Protein AF-A0A1X2I1H0-F1 (afdb_monomer_lite)

Organism: NCBI:txid90262

Secondary structure (DSSP, 8-state):
----GGGG--EEE-TTS---HHHHHHHHTT-TT-SEEEESS-TT--HHHHHHTGGGTGGG--EEEEES-B--HHHHHHHHHH-TT--EEEEES-B-SSPPPTTTTS----GGGG----EEEEE-TT--HHHHHHHHHHHHHHHHT-TT-SEEEEE--TTTHHHHHHHHHHHH---TTS--S-TT--EEEEES-TT--HHHHHHHHHH-TT--EEEEES-TTSS-HHHHHHHHHHSTTT--EEEEES-TT--HHHHHHHHHH-TT--EEE-TTSS-BGGG-THHHHTT------HHHHHHHTT--B--EE-HHHHHHHHHSPPPP--TT-TTSSTTSSTTSS-----------------

Foldseek 3Di:
DPLQPLCPEAEDAPPQDADALVNLQVSLVRHQNYAEYHDANQCRYELSNLQPRCLSNQPRHQYYADAQHQYDVSSLLSCLVRNLNHAYYADHLYFHPDQDDPPPLPDDALSNLRHQHQEYHYANQVHDPSRLVRCLSVVLSPLLNHQNYQEYAYHHAEVNQSSVLSNLVSQLPDPPPDQGSHQNHAYYAYEHYCPDAQVSLLSSCQSHLQHAEYHYEHNEARYALVNLQSCLVSNQAHYAYYEYENHQRYALLSVLSSLLSRVNHFKYFYHNNPDAPVSQCLCVVVVVPDDPPVVVCVVVDPGDHDGMDGNVNSVSSNPDDRDPPPVPPPPPPVVPPPPPPDDDDDDDDDDDDDDDDD

pLDDT: mean 84.09, std 16.91, range [40.25, 98.75]

Structure (mmCIF, N/CA/C/O backbone):
data_AF-A0A1X2I1H0-F1
#
_entry.id   AF-A0A1X2I1H0-F1
#
loop_
_atom_site.group_PDB
_atom_site.id
_atom_site.type_symbol
_atom_site.label_atom_id
_atom_site.label_alt_id
_atom_site.label_comp_id
_atom_site.label_asym_id
_atom_site.label_entity_id
_atom_site.label_seq_id
_atom_site.pdbx_PDB_ins_code
_atom_site.Cartn_x
_atom_site.Cartn_y
_atom_site.Cartn_z
_atom_site.occupancy
_atom_site.B_iso_or_equiv
_atom_site.auth_seq_id
_atom_site.auth_comp_id
_atom_site.auth_asym_id
_atom_site.auth_atom_id
_atom_site.pdbx_PDB_model_num
ATOM 1 N N . MET A 1 1 ? -36.968 -9.341 28.548 1.00 51.16 1 MET A N 1
ATOM 2 C CA . MET A 1 1 ? -35.643 -8.741 28.286 1.00 51.16 1 MET A CA 1
ATOM 3 C C . MET A 1 1 ? -35.533 -8.486 26.791 1.00 51.16 1 MET A C 1
ATOM 5 O O . MET A 1 1 ? -35.271 -9.425 26.053 1.00 51.16 1 MET A O 1
ATOM 9 N N . SER A 1 2 ? -35.834 -7.276 26.312 1.00 52.84 2 SER A N 1
ATOM 10 C CA . SER A 1 2 ? -35.629 -6.957 24.895 1.00 52.84 2 SER A CA 1
ATOM 11 C C . SER A 1 2 ? -34.131 -6.772 24.668 1.00 52.84 2 SER A C 1
ATOM 13 O O . SER A 1 2 ? -33.554 -5.805 25.166 1.00 52.84 2 SER A O 1
ATOM 15 N N . SER A 1 3 ? -33.486 -7.698 23.960 1.00 65.25 3 SER A N 1
ATOM 16 C CA . SER A 1 3 ? -32.124 -7.480 23.472 1.00 65.25 3 SER A CA 1
ATOM 17 C C . SER A 1 3 ? -32.121 -6.185 22.663 1.00 65.25 3 SER A C 1
ATOM 19 O O . SER A 1 3 ? -32.834 -6.106 21.659 1.00 65.25 3 SER A O 1
ATOM 21 N N . SER A 1 4 ? -31.387 -5.159 23.109 1.00 84.94 4 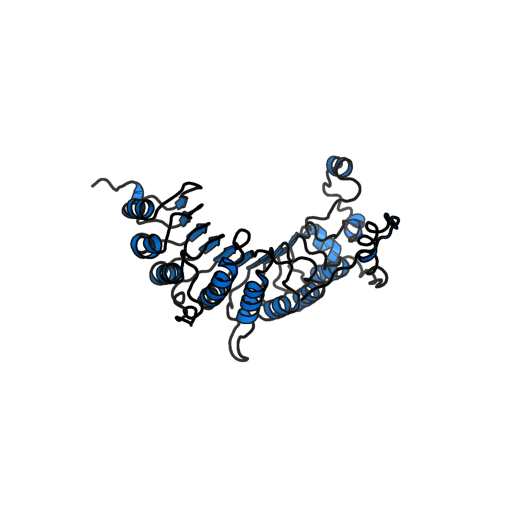SER A N 1
ATOM 22 C CA . SER A 1 4 ? -31.301 -3.917 22.338 1.00 84.94 4 SER A CA 1
ATOM 23 C C . SER A 1 4 ? -30.714 -4.249 20.965 1.00 84.94 4 SER A C 1
ATOM 25 O O . SER A 1 4 ? -29.762 -5.028 20.865 1.00 84.94 4 SER A O 1
ATOM 27 N N . VAL A 1 5 ? -31.294 -3.679 19.907 1.00 88.88 5 VAL A N 1
ATOM 28 C CA . VAL A 1 5 ? -30.909 -3.940 18.507 1.00 88.88 5 VAL A CA 1
ATOM 29 C C . VAL A 1 5 ? -29.397 -3.779 18.288 1.00 88.88 5 VAL A C 1
ATOM 31 O O . VAL A 1 5 ? -28.801 -4.505 17.494 1.00 88.88 5 VAL A O 1
ATOM 34 N N . GLY A 1 6 ? -28.748 -2.902 19.058 1.00 90.56 6 GLY A N 1
ATOM 35 C CA . GLY A 1 6 ? -27.310 -2.660 18.981 1.00 90.56 6 GLY A CA 1
ATOM 36 C C . GLY A 1 6 ? -26.421 -3.885 19.249 1.00 90.56 6 GLY A C 1
ATOM 37 O O . GLY A 1 6 ? -25.323 -3.965 18.702 1.00 90.56 6 GLY A O 1
ATOM 38 N N . HIS A 1 7 ? -26.909 -4.913 19.957 1.00 91.31 7 HIS A N 1
ATOM 39 C CA . HIS A 1 7 ? -26.165 -6.165 20.166 1.00 91.31 7 HIS A CA 1
ATOM 40 C C . HIS A 1 7 ? -25.918 -6.956 18.879 1.00 91.31 7 HIS A C 1
ATOM 42 O O . HIS A 1 7 ? -25.027 -7.809 18.858 1.00 91.31 7 HIS A O 1
ATOM 48 N N . TYR A 1 8 ? -26.672 -6.690 17.811 1.00 94.75 8 TYR A N 1
ATOM 49 C CA . TYR A 1 8 ? -26.521 -7.348 16.511 1.00 94.75 8 TYR A CA 1
ATOM 50 C C . TYR A 1 8 ? -25.671 -6.539 15.527 1.00 94.75 8 TYR A C 1
ATOM 52 O O . TYR A 1 8 ? -25.278 -7.067 14.489 1.00 94.75 8 TYR A O 1
ATOM 60 N N . ILE A 1 9 ? -25.332 -5.288 15.853 1.00 96.38 9 ILE A N 1
ATOM 61 C CA . ILE A 1 9 ? -24.504 -4.445 14.989 1.00 96.38 9 ILE A CA 1
ATOM 62 C C . ILE A 1 9 ? -23.061 -4.966 15.026 1.00 96.38 9 ILE A C 1
ATOM 64 O O . ILE A 1 9 ? -22.461 -5.142 16.088 1.00 96.38 9 ILE A O 1
ATOM 68 N N . ARG A 1 10 ? -22.520 -5.285 13.845 1.00 97.06 10 ARG A N 1
ATOM 69 C CA . ARG A 1 10 ? -21.150 -5.804 13.651 1.00 97.06 10 ARG A CA 1
ATOM 70 C C . ARG A 1 10 ? -20.277 -4.859 12.837 1.00 97.06 10 ARG A C 1
ATOM 72 O O . ARG A 1 10 ? -19.068 -4.835 13.038 1.00 97.06 10 ARG A O 1
ATOM 79 N N . HIS A 1 11 ? -20.892 -4.079 11.960 1.00 97.75 11 HIS A N 1
ATOM 80 C CA . HIS A 1 11 ? -20.230 -3.113 11.100 1.00 97.75 11 HIS A CA 1
ATOM 81 C C . HIS A 1 11 ? -20.942 -1.784 11.279 1.00 97.75 11 HIS A C 1
ATOM 83 O O . HIS A 1 11 ? -22.170 -1.730 11.202 1.00 97.75 11 HIS A O 1
ATOM 89 N N . LEU A 1 12 ? -20.172 -0.745 11.557 1.00 96.50 12 LEU A N 1
ATOM 90 C CA . LEU A 1 12 ? -20.681 0.598 11.750 1.00 96.50 12 LEU A CA 1
ATOM 91 C C . LEU A 1 12 ? -19.785 1.545 10.967 1.00 96.50 12 LEU A C 1
ATOM 93 O O . LEU A 1 12 ? -18.594 1.651 11.253 1.00 96.50 12 LEU A O 1
ATOM 97 N N . ASP A 1 13 ? -20.377 2.189 9.972 1.00 97.00 13 ASP A N 1
ATOM 98 C CA . ASP A 1 13 ? -19.756 3.243 9.186 1.00 97.00 13 ASP A CA 1
ATOM 99 C C . ASP A 1 13 ? -20.510 4.535 9.474 1.00 97.00 13 ASP A C 1
ATOM 101 O O . ASP A 1 13 ? -21.717 4.629 9.245 1.00 97.00 13 ASP A O 1
ATOM 105 N N . LEU A 1 14 ? -19.799 5.490 10.060 1.00 94.62 14 LEU A N 1
ATOM 106 C CA . LEU A 1 14 ? -20.351 6.766 10.490 1.00 94.62 14 LEU A CA 1
ATOM 107 C C . LEU A 1 14 ? -20.498 7.776 9.337 1.00 94.62 14 LEU A C 1
ATOM 109 O O . LEU A 1 14 ? -21.090 8.840 9.540 1.00 94.62 14 LEU A O 1
ATOM 113 N N . GLY A 1 15 ? -20.036 7.421 8.128 1.00 92.56 15 GLY A N 1
ATOM 114 C CA . GLY A 1 15 ? -20.138 8.251 6.929 1.00 92.56 15 GLY A CA 1
ATOM 115 C C . GLY A 1 15 ? -19.421 9.593 7.080 1.00 92.56 15 GLY A C 1
ATOM 116 O O . GLY A 1 15 ? -18.573 9.754 7.946 1.00 92.56 15 GLY A O 1
ATOM 117 N N . GLU A 1 16 ? -19.775 10.571 6.245 1.00 91.31 16 GLU A N 1
ATOM 118 C CA . GLU A 1 16 ? -19.154 11.912 6.229 1.00 91.31 16 GLU A CA 1
ATOM 119 C C . GLU A 1 16 ? -19.747 12.889 7.266 1.00 91.31 16 GLU A C 1
ATOM 121 O O . GLU A 1 16 ? -19.491 14.096 7.225 1.00 91.31 16 GLU A O 1
ATOM 126 N N . MET A 1 17 ? -20.578 12.392 8.186 1.00 90.81 17 MET A N 1
ATOM 127 C CA . MET A 1 17 ? -21.199 13.226 9.214 1.00 90.81 17 MET A CA 1
ATOM 128 C C . MET A 1 17 ? -20.169 13.668 10.260 1.00 90.81 17 MET A C 1
ATOM 130 O O . MET A 1 17 ? -19.238 12.936 10.577 1.00 90.81 17 MET A O 1
ATOM 134 N N . MET A 1 18 ? -20.362 14.850 10.850 1.00 90.44 18 MET A N 1
ATOM 135 C CA . MET A 1 18 ? -19.509 15.322 11.946 1.00 90.44 18 MET A CA 1
ATOM 136 C C . MET A 1 18 ? -19.894 14.625 13.254 1.00 90.44 18 MET A C 1
ATOM 138 O O . MET A 1 18 ? -20.876 14.997 13.902 1.00 90.44 18 MET A O 1
ATOM 142 N N . TRP A 1 19 ? -19.115 13.621 13.651 1.00 92.50 19 TRP A N 1
ATOM 143 C CA . TRP A 1 19 ? -19.284 12.925 14.926 1.00 92.50 19 TRP A CA 1
ATOM 144 C C . TRP A 1 19 ? -18.404 13.548 16.005 1.00 92.50 19 TRP A C 1
ATOM 146 O O . TRP A 1 19 ? -17.208 13.738 15.808 1.00 92.50 19 TRP A O 1
ATOM 156 N N . SER A 1 20 ? -18.997 13.856 17.158 1.00 93.69 20 SER A N 1
ATOM 157 C CA . SER A 1 20 ? -18.264 14.317 18.342 1.00 93.69 20 SER A CA 1
ATOM 158 C C . SER A 1 20 ? -18.017 13.182 19.330 1.00 93.69 20 SER A C 1
ATOM 160 O O . SER A 1 20 ? -18.690 12.144 19.289 1.00 93.69 20 SER A O 1
ATOM 162 N N . ASP A 1 21 ? -17.106 13.409 20.281 1.00 93.56 21 ASP A N 1
ATOM 163 C CA . ASP A 1 21 ? -16.785 12.413 21.305 1.00 93.56 21 ASP A CA 1
ATOM 164 C C . ASP A 1 21 ? -18.009 11.955 22.110 1.00 93.56 21 ASP A C 1
ATOM 166 O O . ASP A 1 21 ? -18.190 10.767 22.383 1.00 93.56 21 ASP A O 1
ATOM 170 N N . SER A 1 22 ? -18.911 12.886 22.424 1.00 94.94 22 SER A N 1
ATOM 171 C CA . SER A 1 22 ? -20.150 12.592 23.146 1.00 94.94 22 SER A CA 1
ATOM 172 C C . SER A 1 22 ? -21.093 11.690 22.347 1.00 94.94 22 SER A C 1
ATOM 174 O O . SER A 1 22 ? -21.717 10.794 22.914 1.00 94.94 22 SER A O 1
ATOM 176 N N . MET A 1 23 ? -21.199 11.898 21.030 1.00 94.44 23 MET A N 1
ATOM 177 C CA . MET A 1 23 ? -22.076 11.094 20.170 1.00 94.44 23 MET A CA 1
ATOM 178 C C . MET A 1 23 ? -21.563 9.661 20.041 1.00 94.44 23 MET A C 1
ATOM 180 O O . MET A 1 23 ? -22.338 8.712 20.176 1.00 94.44 23 MET A O 1
ATOM 184 N N . VAL A 1 24 ? -20.251 9.493 19.849 1.00 93.50 24 VAL A N 1
ATOM 185 C CA . VAL A 1 24 ? -19.619 8.167 19.818 1.00 93.50 24 VAL A CA 1
ATOM 186 C C . VAL A 1 24 ? -19.728 7.489 21.185 1.00 93.50 24 VAL A C 1
ATOM 188 O O . VAL A 1 24 ? -20.065 6.306 21.262 1.00 93.50 24 VAL A O 1
ATOM 191 N N . GLY A 1 25 ? -19.551 8.235 22.275 1.00 93.62 25 GLY A N 1
ATOM 192 C CA . GLY A 1 25 ? -19.746 7.730 23.633 1.00 93.62 25 GLY A CA 1
ATOM 193 C C . GLY A 1 25 ? -21.159 7.204 23.891 1.00 93.62 25 GLY A C 1
ATOM 194 O O . GLY A 1 25 ? -21.313 6.138 24.481 1.00 93.62 25 GLY A O 1
ATOM 195 N N . LEU A 1 26 ? -22.197 7.892 23.411 1.00 93.88 26 LEU A N 1
ATOM 196 C CA . LEU A 1 26 ? -23.582 7.416 23.515 1.00 93.88 26 LEU A CA 1
ATOM 197 C C . LEU A 1 26 ? -23.834 6.190 22.632 1.00 93.88 26 LEU A C 1
ATOM 199 O O . LEU A 1 26 ? -24.440 5.217 23.073 1.00 93.88 26 LEU A O 1
ATOM 203 N N . LEU A 1 27 ? -23.331 6.199 21.399 1.00 93.06 27 LEU A N 1
ATOM 204 C CA . LEU A 1 27 ? -23.516 5.091 20.466 1.00 93.06 27 LEU A CA 1
ATOM 205 C C . LEU A 1 27 ? -22.870 3.797 20.978 1.00 93.06 27 LEU A C 1
ATOM 207 O O . LEU A 1 27 ? -23.492 2.733 20.964 1.00 93.06 27 LEU A O 1
ATOM 211 N N . THR A 1 28 ? -21.641 3.893 21.490 1.00 92.06 28 THR A N 1
ATOM 212 C CA . THR A 1 28 ? -20.870 2.755 22.020 1.00 92.06 28 THR A CA 1
ATOM 213 C C . THR A 1 28 ? -21.492 2.108 23.259 1.00 92.06 28 THR A C 1
ATOM 215 O O . THR A 1 28 ? -21.198 0.946 23.541 1.00 92.06 28 THR A O 1
ATOM 218 N N . GLN A 1 29 ? -22.424 2.779 23.951 1.00 92.56 29 GLN A N 1
ATOM 219 C CA . GLN A 1 29 ? -23.232 2.167 25.020 1.00 92.56 29 GLN A CA 1
ATOM 220 C C . GLN A 1 29 ? -24.221 1.118 24.508 1.00 92.56 29 GLN A C 1
ATOM 222 O O . GLN A 1 29 ? -24.781 0.365 25.303 1.00 92.56 29 GLN A O 1
ATOM 227 N N . HIS A 1 30 ? -24.460 1.066 23.199 1.00 93.62 30 HIS A N 1
ATOM 228 C CA . HIS A 1 30 ? -25.440 0.165 22.610 1.00 93.62 30 HIS A CA 1
ATOM 229 C C . HIS A 1 30 ? -24.818 -0.887 21.677 1.00 93.62 30 HIS A C 1
ATOM 231 O O . HIS A 1 30 ? -25.488 -1.875 21.386 1.00 93.62 30 HIS A O 1
ATOM 237 N N . VAL A 1 31 ? -23.560 -0.731 21.237 1.00 94.56 31 VAL A N 1
ATOM 238 C CA . VAL A 1 31 ? -22.924 -1.574 20.194 1.00 94.56 31 VAL A CA 1
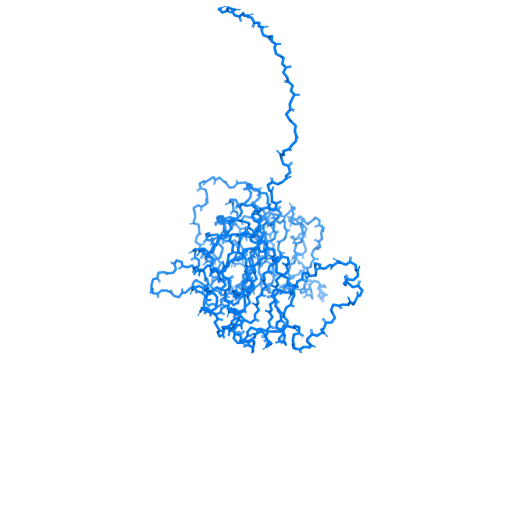ATOM 239 C C . VAL A 1 31 ? -21.717 -2.391 20.682 1.00 94.56 31 VAL A C 1
ATOM 241 O O . VAL A 1 31 ? -20.614 -2.290 20.161 1.00 94.56 31 VAL A O 1
ATOM 244 N N . HIS A 1 32 ? -21.917 -3.274 21.661 1.00 91.50 32 HIS A N 1
ATOM 245 C CA . HIS A 1 32 ? -20.829 -4.065 22.274 1.00 91.50 32 HIS A CA 1
ATOM 246 C C . HIS A 1 32 ? -20.209 -5.158 21.383 1.00 91.50 32 HIS A C 1
ATOM 248 O O . HIS A 1 32 ? -19.135 -5.674 21.681 1.00 91.50 32 HIS A O 1
ATOM 254 N N . GLY A 1 33 ? -20.891 -5.558 20.308 1.00 94.00 33 GLY A N 1
ATOM 255 C CA . GLY A 1 33 ? -20.446 -6.644 19.430 1.00 94.00 33 GLY A CA 1
ATOM 256 C C . GLY A 1 33 ? -19.713 -6.179 18.172 1.00 94.00 33 GLY A C 1
ATOM 257 O O . GLY A 1 33 ? -19.643 -6.942 17.210 1.00 94.00 33 GLY A O 1
ATOM 258 N N . LEU A 1 34 ? -19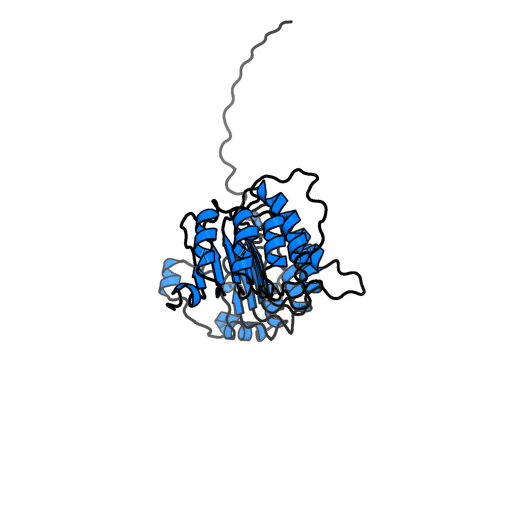.245 -4.932 18.131 1.00 96.44 34 LEU A N 1
ATOM 259 C CA . LEU A 1 34 ? -18.714 -4.322 16.918 1.00 96.44 34 LEU A CA 1
ATOM 260 C C . LEU A 1 34 ? -17.409 -4.996 16.458 1.00 96.44 34 LEU A C 1
ATOM 262 O O . LEU A 1 34 ? -16.492 -5.196 17.247 1.00 96.44 34 LEU A O 1
ATOM 266 N N . LYS A 1 35 ? -17.334 -5.344 15.168 1.00 97.12 35 LYS A N 1
ATOM 267 C CA . LYS A 1 35 ? -16.161 -5.957 14.519 1.00 97.12 35 LYS A CA 1
ATOM 268 C C . LYS A 1 35 ? -15.422 -4.992 13.604 1.00 97.12 35 LYS A C 1
ATOM 270 O O . LYS A 1 35 ? -14.199 -5.069 13.502 1.00 97.12 35 LYS A O 1
ATOM 275 N N . ALA A 1 36 ? -16.148 -4.100 12.939 1.00 97.81 36 ALA A N 1
ATOM 276 C CA . ALA A 1 36 ? -15.568 -3.082 12.080 1.00 97.81 36 ALA A CA 1
ATOM 277 C C . ALA A 1 36 ? -16.178 -1.718 12.389 1.00 97.81 36 ALA A C 1
ATOM 279 O O . ALA A 1 36 ? -17.405 -1.575 12.390 1.00 97.81 36 ALA A O 1
ATOM 280 N N . PHE A 1 37 ? -15.314 -0.740 12.641 1.00 96.81 37 PHE A N 1
ATOM 281 C CA . PHE A 1 37 ? -15.707 0.625 12.951 1.00 96.81 37 PHE A CA 1
ATOM 282 C C . PHE A 1 37 ? -15.000 1.599 12.014 1.00 96.81 37 PHE A C 1
ATOM 284 O O . PHE A 1 37 ? -13.769 1.648 11.987 1.00 96.81 37 PHE A O 1
ATOM 291 N N . TYR A 1 38 ? -15.789 2.342 11.242 1.00 97.25 38 TYR A N 1
ATOM 292 C CA . TYR A 1 38 ? -15.310 3.337 10.292 1.00 97.25 38 TYR A CA 1
ATOM 293 C C . TYR A 1 38 ? -15.816 4.707 10.715 1.00 97.25 38 TYR A C 1
ATOM 295 O O . TYR A 1 38 ? -17.021 4.918 10.869 1.00 97.25 38 TYR A O 1
ATOM 303 N N . ILE A 1 39 ? -14.879 5.628 10.891 1.00 95.31 39 ILE A N 1
ATOM 304 C CA . ILE A 1 39 ? -15.142 7.030 11.175 1.00 95.31 39 ILE A CA 1
ATOM 305 C C . ILE A 1 39 ? -14.548 7.814 10.018 1.00 95.31 39 ILE A C 1
ATOM 307 O O . ILE A 1 39 ? -13.327 7.824 9.862 1.00 95.31 39 ILE A O 1
ATOM 311 N N . ARG A 1 40 ? -15.407 8.437 9.210 1.00 95.06 40 ARG A N 1
ATOM 312 C CA . ARG A 1 40 ? -14.977 9.401 8.196 1.00 95.06 40 ARG A CA 1
ATOM 313 C C . ARG A 1 40 ? -15.282 10.801 8.700 1.00 95.06 40 ARG A C 1
ATOM 315 O O . ARG A 1 40 ? -16.240 10.984 9.445 1.00 95.06 40 ARG A O 1
ATOM 322 N N . ASN A 1 41 ? -14.443 11.766 8.338 1.00 92.50 41 ASN A N 1
ATOM 323 C CA . ASN A 1 41 ? -14.583 13.152 8.783 1.00 92.50 41 ASN A CA 1
ATOM 324 C C . ASN A 1 41 ? -14.600 13.318 10.322 1.00 92.50 41 ASN A C 1
ATOM 326 O O . ASN A 1 41 ? -15.471 13.963 10.910 1.00 92.50 41 ASN A O 1
ATOM 330 N N . GLY A 1 42 ? -13.630 12.704 11.002 1.00 91.50 42 GLY A N 1
ATOM 331 C CA . GLY A 1 42 ? -13.521 12.703 12.461 1.00 91.50 42 GLY A CA 1
ATOM 332 C C . GLY A 1 42 ? -12.972 13.991 13.085 1.00 91.50 42 GLY A C 1
ATOM 333 O O . GLY A 1 42 ? -12.418 13.925 14.181 1.00 91.50 42 GLY A O 1
ATOM 334 N N . GLU A 1 43 ? -13.107 15.151 12.436 1.00 92.12 43 GLU A N 1
ATOM 335 C CA . GLU A 1 43 ? -12.500 16.414 12.892 1.00 92.12 43 GLU A CA 1
ATOM 336 C C . GLU A 1 43 ? -13.052 16.894 14.249 1.00 92.12 43 GLU A C 1
ATOM 338 O O . GLU A 1 43 ? -12.437 17.696 14.942 1.00 92.12 43 GLU A O 1
ATOM 343 N N . CYS A 1 44 ? -14.207 16.393 14.684 1.00 92.12 44 CYS A N 1
ATOM 344 C CA . CYS A 1 44 ? -14.764 16.700 16.006 1.00 92.12 44 CYS A CA 1
ATOM 345 C C . CYS A 1 44 ? -14.422 15.646 17.077 1.00 92.12 44 CYS A C 1
ATOM 347 O O . CYS A 1 44 ? -14.926 15.736 18.200 1.00 92.12 44 CYS A O 1
ATOM 349 N N . MET A 1 45 ? -13.605 14.642 16.743 1.00 92.00 45 MET A N 1
ATOM 350 C CA . MET A 1 45 ? -13.208 13.573 17.656 1.00 92.00 45 MET A CA 1
ATOM 351 C C . MET A 1 45 ? -11.791 13.770 18.165 1.00 92.00 45 MET A C 1
ATOM 353 O O . MET A 1 45 ? -10.869 14.008 17.386 1.00 92.00 45 MET A O 1
ATOM 357 N N . THR A 1 46 ? -11.625 13.590 19.471 1.00 91.38 46 THR A N 1
ATOM 358 C CA . THR A 1 46 ? -10.339 13.671 20.163 1.00 91.38 46 THR A CA 1
ATOM 359 C C . THR A 1 46 ? -9.993 12.336 20.815 1.00 91.38 46 THR A C 1
ATOM 361 O O . THR A 1 46 ? -10.783 11.386 20.812 1.00 91.38 46 THR A O 1
ATOM 364 N N . ASP A 1 47 ? -8.828 12.269 21.460 1.00 90.62 47 ASP A N 1
ATOM 365 C CA . ASP A 1 47 ? -8.414 11.131 22.286 1.00 90.62 47 ASP A CA 1
ATOM 366 C C . ASP A 1 47 ? -9.470 10.685 23.310 1.00 90.62 47 ASP A C 1
ATOM 368 O O . ASP A 1 47 ? -9.486 9.515 23.691 1.00 90.62 47 ASP A O 1
ATOM 372 N N . LEU A 1 48 ? -10.370 11.577 23.749 1.00 90.06 48 LEU A N 1
ATOM 373 C CA . LEU A 1 48 ? -11.410 11.245 24.722 1.00 90.06 48 LEU A CA 1
ATOM 374 C C . LEU A 1 48 ? -12.287 10.082 24.252 1.00 90.06 48 LEU A C 1
ATOM 376 O O . LEU A 1 48 ? -12.550 9.176 25.048 1.00 90.06 48 LEU A O 1
ATOM 380 N N . SER A 1 49 ? -12.688 10.041 22.978 1.00 87.38 49 SER A N 1
ATOM 381 C CA . SER A 1 49 ? -13.433 8.898 22.430 1.00 87.38 49 SER A CA 1
ATOM 382 C C . SER A 1 49 ? -12.642 7.602 22.503 1.00 87.38 49 SER A C 1
ATOM 384 O O . SER A 1 49 ? -13.161 6.564 22.922 1.00 87.38 49 SER A O 1
ATOM 386 N N . PHE A 1 50 ? -11.371 7.659 22.115 1.00 89.06 50 PHE A N 1
ATOM 387 C CA . PHE A 1 50 ? -10.515 6.482 22.018 1.00 89.06 50 PHE A CA 1
ATOM 388 C C . PHE A 1 50 ? -10.169 5.921 23.402 1.00 89.06 50 PHE A C 1
ATOM 390 O O . PHE A 1 50 ? -10.151 4.709 23.593 1.00 89.06 50 PHE A O 1
ATOM 397 N N . CYS A 1 51 ? -9.984 6.790 24.392 1.00 89.44 51 CYS A N 1
ATOM 398 C CA . CYS A 1 51 ? -9.671 6.392 25.759 1.00 89.44 51 CYS A CA 1
ATOM 399 C C . CYS A 1 51 ? -10.912 5.944 26.553 1.00 89.44 51 CYS A C 1
ATOM 401 O O . CYS A 1 51 ? -10.823 5.013 27.347 1.00 89.44 51 CYS A O 1
ATOM 403 N N . SER A 1 52 ? -12.073 6.584 26.367 1.00 91.81 52 SER A N 1
ATOM 404 C CA . SER A 1 52 ? -13.263 6.327 27.204 1.00 91.81 52 SER A CA 1
ATOM 405 C C . SER A 1 52 ? -14.283 5.366 26.587 1.00 91.81 52 SER A C 1
ATOM 407 O O . SER A 1 52 ? -14.932 4.596 27.303 1.00 91.81 52 SER A O 1
ATOM 409 N N . SER A 1 53 ? -14.447 5.413 25.264 1.00 89.62 53 SER A N 1
ATOM 410 C CA . SER A 1 53 ? -15.536 4.727 24.558 1.00 89.62 53 SER A CA 1
ATOM 411 C C . SER A 1 53 ? -15.056 3.435 23.910 1.00 89.62 53 SER A C 1
ATOM 413 O O . SER A 1 53 ? -15.734 2.410 23.974 1.00 89.62 53 SER A O 1
ATOM 415 N N . LEU A 1 54 ? -13.845 3.453 23.356 1.00 87.38 54 LEU A N 1
ATOM 416 C CA . LEU A 1 54 ? -13.254 2.311 22.667 1.00 87.38 54 LEU A CA 1
ATOM 417 C C . LEU A 1 54 ? -13.125 1.050 23.541 1.00 87.38 54 LEU A C 1
ATOM 419 O O . LEU A 1 54 ? -13.548 -0.007 23.073 1.00 87.38 54 LEU A O 1
ATOM 423 N N . PRO A 1 55 ? -12.691 1.110 24.820 1.00 89.94 55 PRO A N 1
ATOM 424 C CA . PRO A 1 55 ? -12.606 -0.084 25.669 1.00 89.94 55 PRO A CA 1
ATOM 425 C C . PRO A 1 55 ? -13.921 -0.871 25.778 1.00 89.94 55 PRO A C 1
ATOM 427 O O . PRO A 1 55 ? -13.905 -2.083 25.980 1.00 89.94 55 PRO A O 1
ATOM 430 N N . ARG A 1 56 ? -15.072 -0.204 25.608 1.00 89.06 56 ARG A N 1
ATOM 431 C CA . ARG A 1 56 ? -16.408 -0.822 25.690 1.00 89.06 56 ARG A CA 1
ATOM 432 C C . ARG A 1 56 ? -16.777 -1.650 24.459 1.00 89.06 56 ARG A C 1
ATOM 434 O O . ARG A 1 56 ? -17.655 -2.506 24.557 1.00 89.06 56 ARG A O 1
ATOM 441 N N . ILE A 1 57 ? -16.147 -1.373 23.319 1.00 90.38 57 ILE A N 1
ATOM 442 C CA . ILE A 1 57 ? -16.411 -2.024 22.024 1.00 90.38 57 ILE A CA 1
ATOM 443 C C . ILE A 1 57 ? -15.211 -2.833 21.509 1.00 90.38 57 ILE A C 1
ATOM 445 O O . ILE A 1 57 ? -15.342 -3.599 20.559 1.00 90.38 57 ILE A O 1
ATOM 449 N N . ALA A 1 58 ? -14.043 -2.688 22.137 1.00 86.69 58 ALA A N 1
ATOM 450 C CA . ALA A 1 58 ? -12.778 -3.215 21.639 1.00 86.69 58 ALA A CA 1
ATOM 451 C C . ALA A 1 58 ? -12.651 -4.748 21.686 1.00 86.69 58 ALA A C 1
ATOM 453 O O . ALA A 1 58 ? -11.837 -5.315 20.959 1.00 86.69 58 ALA A O 1
ATOM 454 N N . THR A 1 59 ? -13.466 -5.439 22.491 1.00 90.69 59 THR A N 1
ATOM 455 C CA . THR A 1 59 ? -13.343 -6.892 22.728 1.00 90.69 59 THR A CA 1
ATOM 456 C C . THR A 1 59 ? -13.523 -7.747 21.476 1.00 90.69 59 THR A C 1
ATOM 458 O O . THR A 1 59 ? -13.017 -8.865 21.435 1.00 90.69 59 THR A O 1
ATOM 461 N N . ASN A 1 60 ? -14.209 -7.232 20.451 1.00 94.62 60 ASN A N 1
ATOM 462 C CA . ASN A 1 60 ? -14.438 -7.923 19.179 1.00 94.62 60 ASN A CA 1
ATOM 463 C C . ASN A 1 60 ? -13.943 -7.131 17.959 1.00 94.62 60 ASN A C 1
ATOM 465 O O . ASN A 1 60 ? -14.140 -7.577 16.826 1.00 94.62 60 ASN A O 1
ATOM 469 N N . LEU A 1 61 ? -13.327 -5.965 18.171 1.00 96.19 61 LEU A N 1
ATOM 470 C CA . LEU A 1 61 ? -13.022 -5.022 17.104 1.00 96.19 61 LEU A CA 1
ATOM 471 C C . LEU A 1 61 ? -11.809 -5.487 16.291 1.00 96.19 61 LEU A C 1
ATOM 473 O O . LEU A 1 61 ? -10.667 -5.363 16.720 1.00 96.19 61 LEU A O 1
ATOM 477 N N . THR A 1 62 ? -12.060 -6.003 15.090 1.00 97.00 62 THR A N 1
ATOM 478 C CA . THR A 1 62 ? -11.028 -6.491 14.164 1.00 97.00 62 THR A CA 1
ATOM 479 C C . THR A 1 62 ? -10.569 -5.441 13.158 1.00 97.00 62 THR A C 1
ATOM 481 O O . THR A 1 62 ? -9.500 -5.582 12.568 1.00 97.00 62 THR A O 1
ATOM 484 N N . THR A 1 63 ? -11.369 -4.402 12.915 1.00 97.69 63 THR A N 1
ATOM 485 C CA . THR A 1 63 ? -11.071 -3.348 11.938 1.00 97.69 63 THR A CA 1
ATOM 486 C C . THR A 1 63 ? -11.431 -1.981 12.496 1.00 97.69 63 THR A C 1
ATOM 488 O O . THR A 1 63 ? -12.564 -1.767 12.925 1.00 97.69 63 THR A O 1
ATOM 491 N N . LEU A 1 64 ? -10.468 -1.065 12.458 1.00 96.75 64 LEU A N 1
ATOM 492 C CA . LEU A 1 64 ? -10.630 0.324 12.862 1.00 96.75 64 LEU A CA 1
ATOM 493 C C . LEU A 1 64 ? -10.098 1.225 11.751 1.00 96.75 64 LEU A C 1
ATOM 495 O O . LEU A 1 64 ? -8.920 1.159 11.400 1.00 96.75 64 LEU A O 1
ATOM 499 N N . HIS A 1 65 ? -10.976 2.053 11.202 1.00 97.44 65 HIS A N 1
ATOM 500 C CA . HIS A 1 65 ? -10.641 3.032 10.179 1.00 97.44 65 HIS A CA 1
ATOM 501 C C . HIS A 1 65 ? -10.966 4.420 10.710 1.00 97.44 65 HIS A C 1
ATOM 503 O O . HIS A 1 65 ? -12.124 4.711 11.014 1.00 97.44 65 HIS A O 1
ATOM 509 N N . LEU A 1 66 ? -9.941 5.259 10.804 1.00 96.00 66 LEU A N 1
ATOM 510 C CA . LEU A 1 66 ? -10.031 6.631 11.276 1.00 96.00 66 LEU A CA 1
ATOM 511 C C . LEU A 1 66 ? -9.604 7.551 10.147 1.00 96.00 66 LEU A C 1
ATOM 513 O O . LEU A 1 66 ? -8.453 7.494 9.721 1.00 96.00 66 LEU A O 1
ATOM 517 N N . GLU A 1 67 ? -10.524 8.378 9.672 1.00 96.19 67 GLU A N 1
ATOM 518 C CA . GLU A 1 67 ? -10.253 9.384 8.659 1.00 96.19 67 GLU A CA 1
ATOM 519 C C . GLU A 1 67 ? -10.499 10.788 9.217 1.00 96.19 67 GLU A C 1
ATOM 521 O O . GLU A 1 67 ? -11.561 11.078 9.771 1.00 96.19 67 GLU A O 1
ATOM 526 N N . GLN A 1 68 ? -9.498 11.659 9.066 1.00 94.19 68 GLN A N 1
ATOM 527 C CA . GLN A 1 68 ? -9.503 13.054 9.513 1.00 94.19 68 GLN A CA 1
ATOM 528 C C . GLN A 1 68 ? -9.754 13.223 11.023 1.00 94.19 68 GLN A C 1
ATOM 530 O O . GLN A 1 68 ? -10.287 14.236 11.460 1.00 94.19 68 GLN A O 1
ATOM 535 N N . CYS A 1 69 ? -9.361 12.243 11.841 1.00 93.69 69 CYS A N 1
ATOM 536 C CA . CYS A 1 69 ? -9.485 12.320 13.299 1.00 93.69 69 CYS A CA 1
ATOM 537 C C . CYS A 1 69 ? -8.350 13.126 13.944 1.00 93.69 69 CYS A C 1
ATOM 539 O O . CYS A 1 69 ? -7.202 13.050 13.491 1.00 93.69 69 CYS A O 1
ATOM 541 N N . TYR A 1 70 ? -8.642 13.800 15.066 1.00 92.19 70 TYR A N 1
ATOM 542 C CA . TYR A 1 70 ? -7.605 14.372 15.922 1.00 92.19 70 TYR A CA 1
ATOM 543 C C . TYR A 1 70 ? -7.087 13.339 16.930 1.00 92.19 70 TYR A C 1
ATOM 545 O O . TYR A 1 70 ? -7.613 13.212 18.035 1.00 92.19 70 TYR A O 1
ATOM 553 N N . ILE A 1 71 ? -6.060 12.584 16.541 1.00 90.44 71 ILE A N 1
ATOM 554 C CA . ILE A 1 71 ? -5.465 11.524 17.362 1.00 90.44 71 ILE A CA 1
ATOM 555 C C . ILE A 1 71 ? -4.080 11.936 17.849 1.00 90.44 71 ILE A C 1
ATOM 557 O O . ILE A 1 71 ? -3.260 12.446 17.088 1.00 90.44 71 ILE A O 1
ATOM 561 N N . THR A 1 72 ? -3.786 11.667 19.115 1.00 89.00 72 THR A N 1
ATOM 562 C CA . THR A 1 72 ? -2.423 11.759 19.643 1.00 89.00 72 THR A CA 1
ATOM 563 C C . THR A 1 72 ? -1.856 10.372 19.948 1.00 89.00 72 THR A C 1
ATOM 565 O O . THR A 1 72 ? -2.484 9.331 19.726 1.00 89.00 72 THR A O 1
ATOM 568 N N . GLN A 1 73 ? -0.646 10.348 20.507 1.00 84.50 73 GLN A N 1
ATOM 569 C CA . GLN A 1 73 ? -0.035 9.126 21.016 1.00 84.50 73 GLN A CA 1
ATOM 570 C C . GLN A 1 73 ? -0.904 8.427 22.081 1.00 84.50 73 GLN A C 1
ATOM 572 O O . GLN A 1 73 ? -0.837 7.201 22.207 1.00 84.50 73 GLN A O 1
ATOM 577 N N . ASN A 1 74 ? -1.738 9.168 22.822 1.00 87.00 74 ASN A N 1
ATOM 578 C CA . ASN A 1 74 ? -2.621 8.590 23.836 1.00 87.00 74 ASN A CA 1
ATOM 579 C C . ASN A 1 74 ? -3.725 7.742 23.198 1.00 87.00 74 ASN A C 1
ATOM 581 O O . ASN A 1 74 ? -3.933 6.611 23.633 1.00 87.00 74 ASN A O 1
ATOM 585 N N . ALA A 1 75 ? -4.370 8.230 22.132 1.00 90.38 75 ALA A N 1
ATOM 586 C CA . ALA A 1 75 ? -5.356 7.446 21.386 1.00 90.38 75 ALA A CA 1
ATOM 587 C C . ALA A 1 75 ? -4.736 6.179 20.789 1.00 90.38 75 ALA A C 1
ATOM 589 O O . ALA A 1 75 ? -5.288 5.091 20.941 1.00 90.38 75 ALA A O 1
ATOM 590 N N . ILE A 1 76 ? -3.556 6.295 20.171 1.00 89.25 76 ILE A N 1
ATOM 591 C CA . ILE A 1 76 ? -2.810 5.144 19.640 1.00 89.25 76 ILE A CA 1
ATOM 592 C C . ILE A 1 76 ? -2.518 4.115 20.745 1.00 89.25 76 ILE A C 1
ATOM 594 O O . ILE A 1 76 ? -2.713 2.913 20.551 1.00 89.25 76 ILE A O 1
ATOM 598 N N . SER A 1 77 ? -2.079 4.579 21.916 1.00 86.25 77 SER A N 1
ATOM 599 C CA . SER A 1 77 ? -1.776 3.704 23.054 1.00 86.25 77 SER A CA 1
ATOM 600 C C . SER A 1 77 ? -3.037 3.027 23.592 1.00 86.25 77 SER A C 1
ATOM 602 O O . SER A 1 77 ? -3.015 1.824 23.843 1.00 86.25 77 SER A O 1
ATOM 604 N N . ALA A 1 78 ? -4.151 3.756 23.692 1.00 89.19 78 ALA A N 1
ATOM 605 C CA . ALA A 1 78 ? -5.444 3.199 24.080 1.00 89.19 78 ALA A CA 1
ATOM 606 C C . ALA A 1 78 ? -5.920 2.125 23.085 1.00 89.19 78 ALA A C 1
ATOM 608 O O . ALA A 1 78 ? -6.372 1.059 23.503 1.00 89.19 78 ALA A O 1
ATOM 609 N N . ILE A 1 79 ? -5.750 2.347 21.776 1.00 91.25 79 ILE A N 1
ATOM 610 C CA . ILE A 1 79 ? -6.052 1.340 20.747 1.00 91.25 79 ILE A CA 1
ATOM 611 C C . ILE A 1 79 ? -5.220 0.072 20.983 1.00 91.25 79 ILE A C 1
ATOM 613 O O . ILE A 1 79 ? -5.774 -1.023 21.010 1.00 91.25 79 ILE A O 1
ATOM 617 N N . GLY A 1 80 ? -3.912 0.193 21.223 1.00 88.31 80 GLY A N 1
ATOM 618 C CA . GLY A 1 80 ? -3.055 -0.965 21.512 1.00 88.31 80 GLY A CA 1
ATOM 619 C C . GLY A 1 80 ? -3.410 -1.721 22.786 1.00 88.31 80 GLY A C 1
ATOM 620 O O . GLY A 1 80 ? -3.329 -2.949 22.826 1.00 88.31 80 GLY A O 1
ATOM 621 N N . GLN A 1 81 ? -3.806 -0.987 23.825 1.00 88.19 81 GLN A N 1
ATOM 622 C CA . GLN A 1 81 ? -4.137 -1.548 25.132 1.00 88.19 81 GLN A CA 1
ATOM 623 C C . GLN A 1 81 ? -5.500 -2.230 25.164 1.00 88.19 81 GLN A C 1
ATOM 625 O O . GLN A 1 81 ? -5.673 -3.175 25.925 1.00 88.19 81 GLN A O 1
ATOM 630 N N . HIS A 1 82 ? -6.463 -1.758 24.375 1.00 89.81 82 HIS A N 1
ATOM 631 C CA . HIS A 1 82 ? -7.840 -2.234 24.471 1.00 89.81 82 HIS A CA 1
ATOM 632 C C . HIS A 1 82 ? -8.266 -3.091 23.274 1.00 89.81 82 HIS A C 1
ATOM 634 O O . HIS A 1 82 ? -9.083 -3.997 23.440 1.00 89.81 82 HIS A O 1
ATOM 640 N N . CYS A 1 83 ? -7.698 -2.872 22.084 1.00 91.88 83 CYS A N 1
ATOM 641 C CA . CYS A 1 83 ? -8.088 -3.549 20.842 1.00 91.88 83 CYS A CA 1
ATOM 642 C C . CYS A 1 83 ? -7.189 -4.747 20.513 1.00 91.88 83 CYS A C 1
ATOM 644 O O . CYS A 1 83 ? -6.628 -4.836 19.423 1.00 91.88 83 CYS A O 1
ATOM 646 N N . HIS A 1 84 ? -7.067 -5.710 21.424 1.00 92.06 84 HIS A N 1
ATOM 647 C CA . HIS A 1 84 ? -6.279 -6.925 21.178 1.00 92.06 84 HIS A CA 1
ATOM 648 C C . HIS A 1 84 ? -6.654 -7.722 19.907 1.00 92.06 84 HIS A C 1
ATOM 650 O O . HIS A 1 84 ? -5.737 -8.236 19.263 1.00 92.06 84 HIS A O 1
ATOM 656 N N . PRO A 1 85 ? -7.939 -7.844 19.495 1.00 94.56 85 PRO A N 1
ATOM 657 C CA . PRO A 1 85 ? -8.294 -8.575 18.274 1.00 94.56 85 PRO A CA 1
ATOM 658 C C . PRO A 1 85 ? -8.100 -7.759 16.986 1.00 94.56 85 PRO A C 1
ATOM 660 O O . PRO A 1 85 ? -8.445 -8.250 15.907 1.00 94.56 85 PRO A O 1
ATOM 663 N N . LEU A 1 86 ? -7.592 -6.526 17.073 1.00 95.44 86 LEU A N 1
ATOM 664 C CA . LEU A 1 86 ? -7.455 -5.640 15.925 1.00 95.44 86 LEU A CA 1
ATOM 665 C C . LEU A 1 86 ? -6.455 -6.208 14.916 1.00 95.44 86 LEU A C 1
ATOM 667 O O . LEU A 1 86 ? -5.281 -6.393 15.229 1.00 95.44 86 LEU A O 1
ATOM 671 N N . LYS A 1 87 ? -6.938 -6.438 13.694 1.00 96.69 87 LYS A N 1
ATOM 672 C CA . LYS A 1 87 ? -6.149 -6.921 12.554 1.00 96.69 87 LYS A CA 1
ATOM 673 C C . LYS A 1 87 ? -5.881 -5.821 11.540 1.00 96.69 87 LYS A C 1
ATOM 675 O O . LYS A 1 87 ? -4.803 -5.791 10.963 1.00 96.69 87 LYS A O 1
ATOM 680 N N . ASN A 1 88 ? -6.844 -4.923 11.345 1.00 97.69 88 ASN A N 1
ATOM 681 C CA . ASN A 1 88 ? -6.779 -3.879 10.328 1.00 97.69 88 ASN A CA 1
ATOM 682 C C . ASN A 1 88 ? -6.880 -2.509 10.995 1.00 97.69 88 ASN A C 1
ATOM 684 O O . ASN A 1 88 ? -7.893 -2.209 11.635 1.00 97.69 88 ASN A O 1
ATOM 688 N N . LEU A 1 89 ? -5.852 -1.684 10.826 1.00 96.38 89 LEU A N 1
ATOM 689 C CA . LEU A 1 89 ? -5.820 -0.311 11.317 1.00 96.38 89 LEU A CA 1
ATOM 690 C C . LEU A 1 89 ? -5.519 0.637 10.156 1.00 96.38 89 LEU A C 1
ATOM 692 O O . LEU A 1 89 ? -4.480 0.517 9.511 1.00 96.38 89 LEU A O 1
ATOM 696 N N . ALA A 1 90 ? -6.415 1.589 9.913 1.00 97.06 90 ALA A N 1
ATOM 697 C CA . ALA A 1 90 ? -6.222 2.645 8.928 1.00 97.06 90 ALA A CA 1
ATOM 698 C C . ALA A 1 90 ? -6.285 4.018 9.603 1.00 97.06 90 ALA A C 1
ATOM 700 O O . ALA A 1 90 ? -7.260 4.323 10.291 1.00 97.06 90 ALA A O 1
ATOM 701 N N . LEU A 1 91 ? -5.242 4.821 9.400 1.00 95.50 91 LEU A N 1
ATOM 702 C CA . LEU A 1 91 ? -5.126 6.206 9.845 1.00 95.50 91 LEU A CA 1
ATOM 703 C C . LEU A 1 91 ? -4.998 7.090 8.601 1.00 95.50 91 LEU A C 1
ATOM 705 O O . LEU A 1 91 ? -3.936 7.153 7.983 1.00 95.50 91 LEU A O 1
ATOM 709 N N . ILE A 1 92 ? -6.094 7.734 8.215 1.00 96.00 92 ILE A N 1
ATOM 710 C CA . ILE A 1 92 ? -6.228 8.463 6.954 1.00 96.00 92 ILE A CA 1
ATOM 711 C C . ILE A 1 92 ? -6.366 9.951 7.255 1.00 96.00 92 ILE A C 1
ATOM 713 O O . ILE A 1 92 ? -7.352 10.398 7.822 1.00 96.00 92 ILE A O 1
ATOM 717 N N . ASN A 1 93 ? -5.377 10.753 6.888 1.00 94.00 93 ASN A N 1
ATOM 718 C CA . ASN A 1 93 ? -5.339 12.202 7.087 1.00 94.00 93 ASN A CA 1
ATOM 719 C C . ASN A 1 93 ? -5.611 12.635 8.542 1.00 94.00 93 ASN A C 1
ATOM 721 O O . ASN A 1 93 ? -6.162 13.709 8.788 1.00 94.00 93 ASN A O 1
ATOM 725 N N . CYS A 1 94 ? -5.253 11.785 9.510 1.00 93.50 94 CYS A N 1
ATOM 726 C CA . CYS A 1 94 ? -5.379 12.080 10.933 1.00 93.50 94 CYS A CA 1
ATOM 727 C C . CYS A 1 94 ? -4.328 13.107 11.372 1.00 93.50 94 CYS A C 1
ATOM 729 O O . CYS A 1 94 ? -3.197 13.109 10.884 1.00 93.50 94 CYS A O 1
ATOM 731 N N . LYS A 1 95 ? -4.698 13.962 12.324 1.00 90.94 95 LYS A N 1
ATOM 732 C CA . LYS A 1 95 ? -3.880 15.082 12.807 1.00 90.94 95 LYS A CA 1
ATOM 733 C C . LYS A 1 95 ? -3.755 15.006 14.332 1.00 90.94 95 LYS A C 1
ATOM 735 O O . LYS A 1 95 ? -4.646 14.475 14.978 1.00 90.94 95 LYS A O 1
ATOM 740 N N . PRO A 1 96 ? -2.705 15.541 14.959 1.00 87.12 96 PRO A N 1
ATOM 741 C CA . PRO A 1 96 ? -2.698 15.755 16.400 1.00 87.12 96 PRO A CA 1
ATOM 742 C C . PRO A 1 96 ? -3.664 16.889 16.780 1.00 87.12 96 PRO A C 1
ATOM 744 O O . PRO A 1 96 ? -3.750 17.895 16.082 1.00 87.12 96 PRO A O 1
ATOM 747 N N . SER A 1 97 ? -4.369 16.765 17.910 1.00 80.81 97 SER A N 1
ATOM 748 C CA . SER A 1 97 ? -5.283 17.809 18.423 1.00 80.81 97 SER A CA 1
ATOM 749 C C . SER A 1 97 ? -4.577 19.126 18.773 1.00 80.81 97 SER A C 1
ATOM 751 O O . SER A 1 97 ? -5.202 20.181 18.840 1.00 80.81 97 SER A O 1
ATOM 753 N N . SER A 1 98 ? -3.269 19.066 19.019 1.00 77.25 98 SER A N 1
ATOM 754 C CA . SER A 1 98 ? -2.396 20.210 19.266 1.00 77.25 98 SER A CA 1
ATOM 755 C C . SER A 1 98 ? -0.981 19.879 18.791 1.00 77.25 98 SER A C 1
ATOM 757 O O . SER A 1 98 ? -0.556 18.735 18.990 1.00 77.25 98 SER A O 1
ATOM 759 N N . PRO A 1 99 ? -0.216 20.835 18.234 1.00 65.75 99 PRO A N 1
ATOM 760 C CA . PRO A 1 99 ? 1.178 20.590 17.891 1.00 65.75 99 PRO A CA 1
ATOM 761 C C . PRO A 1 99 ? 1.933 20.146 19.156 1.00 65.75 99 PRO A C 1
ATOM 763 O O . PRO A 1 99 ? 1.857 20.835 20.180 1.00 65.75 99 PRO A O 1
ATOM 766 N N . PRO A 1 100 ? 2.615 18.987 19.139 1.00 61.41 100 PRO A N 1
ATOM 767 C CA . PRO A 1 100 ? 3.356 18.531 20.304 1.00 61.41 100 PRO A CA 1
ATOM 768 C C . PRO A 1 100 ? 4.461 19.547 20.630 1.00 61.41 100 PRO A C 1
ATOM 770 O O . PRO A 1 100 ? 5.091 20.086 19.714 1.00 61.41 100 PRO A O 1
ATOM 773 N N . PRO A 1 101 ? 4.757 19.808 21.915 1.00 62.12 101 PRO A N 1
ATOM 774 C CA . PRO A 1 101 ? 5.951 20.561 22.253 1.00 62.12 101 PRO A CA 1
ATOM 775 C C . PRO A 1 101 ? 7.188 19.796 21.733 1.00 62.12 101 PRO A C 1
ATOM 777 O O . PRO A 1 101 ? 7.240 18.570 21.883 1.00 62.12 101 PRO A O 1
ATOM 780 N N . PRO A 1 102 ? 8.202 20.480 21.163 1.00 58.12 102 PRO A N 1
ATOM 781 C CA . PRO A 1 102 ? 9.344 19.851 20.480 1.00 58.12 102 PRO A CA 1
ATOM 782 C C . PRO A 1 102 ? 10.104 18.791 21.297 1.00 58.12 102 PRO A C 1
ATOM 784 O O . PRO A 1 102 ? 10.774 17.935 20.730 1.00 58.12 102 PRO A O 1
ATOM 787 N N . ALA A 1 103 ? 10.000 18.837 22.629 1.00 55.47 103 ALA A N 1
ATOM 788 C CA . ALA A 1 103 ? 10.700 17.951 23.557 1.00 55.47 103 ALA A CA 1
ATOM 789 C C . ALA A 1 103 ? 9.887 16.720 24.021 1.00 55.47 103 ALA A C 1
ATOM 791 O O . ALA A 1 103 ? 10.455 15.834 24.653 1.00 55.47 103 ALA A O 1
ATOM 792 N N . ALA A 1 104 ? 8.584 16.626 23.725 1.00 52.88 104 ALA A N 1
ATOM 793 C CA . ALA A 1 104 ? 7.729 15.529 24.212 1.00 52.88 104 ALA A CA 1
ATOM 794 C C . ALA A 1 104 ? 7.708 14.286 23.302 1.00 52.88 104 ALA A C 1
ATOM 796 O O . ALA A 1 104 ? 7.034 13.307 23.606 1.00 52.88 104 ALA A O 1
ATOM 797 N N . ILE A 1 105 ? 8.461 14.298 22.200 1.00 53.44 105 ILE A N 1
ATOM 798 C CA . ILE A 1 105 ? 8.545 13.175 21.249 1.00 53.44 105 ILE A CA 1
ATOM 799 C C . ILE A 1 105 ? 9.515 12.076 21.749 1.00 53.44 105 ILE A C 1
ATOM 801 O O . ILE A 1 105 ? 9.748 11.065 21.089 1.00 53.44 105 ILE A O 1
ATOM 805 N N . VAL A 1 106 ? 10.068 12.220 22.958 1.00 51.50 106 VAL A N 1
ATOM 806 C CA . VAL A 1 106 ? 10.951 11.214 23.557 1.00 51.50 106 VAL A CA 1
ATOM 807 C C . VAL A 1 106 ? 10.149 9.977 23.983 1.00 51.50 106 VAL A C 1
ATOM 809 O O . VAL A 1 106 ? 9.571 9.916 25.064 1.00 51.50 106 VAL A O 1
ATOM 812 N N . LEU A 1 107 ? 10.145 8.995 23.076 1.00 50.41 107 LEU A N 1
ATOM 813 C CA . LEU A 1 107 ? 10.200 7.545 23.298 1.00 50.41 107 LEU A CA 1
ATOM 814 C C . LEU A 1 107 ? 9.467 7.043 24.546 1.00 50.41 107 LEU A C 1
ATOM 816 O O . LEU A 1 107 ? 10.079 6.637 25.532 1.00 50.41 107 LEU A O 1
ATOM 820 N N . SER A 1 108 ? 8.144 6.969 24.457 1.00 49.44 108 SER A N 1
ATOM 821 C CA . SER A 1 108 ? 7.430 5.965 25.240 1.00 49.44 108 SER A CA 1
ATOM 822 C C . SER A 1 108 ? 7.405 4.637 24.443 1.00 49.44 108 SER A C 1
ATOM 824 O O . SER A 1 108 ? 7.302 4.686 23.215 1.00 49.44 108 SER A O 1
ATOM 826 N N . PRO A 1 109 ? 7.604 3.473 25.100 1.00 53.50 109 PRO A N 1
ATOM 827 C CA . PRO A 1 109 ? 7.912 2.168 24.481 1.00 53.50 109 PRO A CA 1
ATOM 828 C C . PRO A 1 109 ? 6.843 1.663 23.488 1.00 53.50 109 PRO A C 1
ATOM 830 O O . PRO A 1 109 ? 5.763 2.239 23.407 1.00 53.50 109 PRO A O 1
ATOM 833 N N . PRO A 1 110 ? 7.093 0.583 22.715 1.00 57.97 110 PRO A N 1
ATOM 834 C CA . PRO A 1 110 ? 6.152 0.121 21.693 1.00 57.97 110 PRO A CA 1
ATOM 835 C C . PRO A 1 110 ? 4.901 -0.497 22.342 1.00 57.97 110 PRO A C 1
ATOM 837 O O . PRO A 1 110 ? 4.837 -1.692 22.620 1.00 57.97 110 PRO A O 1
ATOM 840 N N . PHE A 1 111 ? 3.882 0.322 22.599 1.00 58.91 111 PHE A N 1
ATOM 841 C CA . PHE A 1 111 ? 2.656 -0.093 23.293 1.00 58.91 111 PHE A CA 1
ATOM 842 C C . PHE A 1 111 ? 1.723 -0.975 22.453 1.00 58.91 111 PHE A C 1
ATOM 844 O O . PHE A 1 111 ? 0.805 -1.582 23.001 1.00 58.91 111 PHE A O 1
ATOM 851 N N . LEU A 1 112 ? 1.974 -1.101 21.144 1.00 60.06 112 LEU A N 1
ATOM 852 C CA . LEU A 1 112 ? 1.212 -1.992 20.264 1.00 60.06 112 LEU A CA 1
ATOM 853 C C . LEU A 1 112 ? 1.660 -3.463 20.299 1.00 60.06 112 LEU A C 1
ATOM 855 O O . LEU A 1 112 ? 1.051 -4.272 19.610 1.00 60.06 112 LEU A O 1
ATOM 859 N N . MET A 1 113 ? 2.639 -3.843 21.132 1.00 59.81 113 MET A N 1
ATOM 860 C CA . MET A 1 113 ? 3.165 -5.222 21.222 1.00 59.81 113 MET A CA 1
ATOM 861 C C . MET A 1 113 ? 2.089 -6.318 21.363 1.00 59.81 113 MET A C 1
ATOM 863 O O . MET A 1 113 ? 2.321 -7.464 20.985 1.00 59.81 113 MET A O 1
ATOM 867 N N . HIS A 1 114 ? 0.917 -5.986 21.911 1.00 67.38 114 HIS A N 1
ATOM 868 C CA . HIS A 1 114 ? -0.166 -6.943 22.142 1.00 67.38 114 HIS A CA 1
ATOM 869 C C . HIS A 1 114 ? -1.178 -7.028 20.993 1.00 67.38 114 HIS A C 1
ATOM 871 O O . HIS A 1 114 ? -1.921 -8.007 20.916 1.00 67.38 114 HIS A O 1
ATOM 877 N N . ALA A 1 115 ? -1.231 -6.027 20.112 1.00 75.19 115 ALA A N 1
ATOM 878 C CA . ALA A 1 115 ? -2.149 -6.022 18.983 1.00 75.19 115 ALA A CA 1
ATOM 879 C C . ALA A 1 115 ? -1.534 -6.799 17.811 1.00 75.19 115 ALA A C 1
ATOM 881 O O . ALA A 1 115 ? -0.417 -6.527 17.371 1.00 75.19 115 ALA A O 1
ATOM 882 N N . ARG A 1 116 ? -2.278 -7.767 17.270 1.00 89.94 116 ARG A N 1
ATOM 883 C CA . ARG A 1 116 ? -1.878 -8.519 16.070 1.00 89.94 116 ARG A CA 1
ATOM 884 C C . ARG A 1 116 ? -2.371 -7.818 14.808 1.00 89.94 116 ARG A C 1
ATOM 886 O O . ARG A 1 116 ? -3.127 -8.395 14.031 1.00 89.94 116 ARG A O 1
ATOM 893 N N . VAL A 1 117 ? -1.957 -6.565 14.626 1.00 94.62 117 VAL A N 1
ATOM 894 C CA . VAL A 1 117 ? -2.295 -5.818 13.411 1.00 94.62 117 VAL A CA 1
ATOM 895 C C . VAL A 1 117 ? -1.557 -6.454 12.235 1.00 94.62 117 VAL A C 1
ATOM 897 O O . VAL A 1 117 ? -0.330 -6.445 12.168 1.00 94.62 117 VAL A O 1
ATOM 900 N N . GLU A 1 118 ? -2.333 -7.030 11.327 1.00 96.81 118 GLU A N 1
ATOM 901 C CA . GLU A 1 118 ? -1.884 -7.697 10.107 1.00 96.81 118 GLU A CA 1
ATOM 902 C C . GLU A 1 118 ? -1.863 -6.716 8.928 1.00 96.81 118 GLU A C 1
ATOM 904 O O . GLU A 1 118 ? -1.043 -6.869 8.023 1.00 96.81 118 GLU A O 1
ATOM 909 N N . GLN A 1 119 ? -2.742 -5.709 8.932 1.00 97.75 119 GLN A N 1
ATOM 910 C CA . GLN A 1 119 ? -2.853 -4.703 7.878 1.00 97.75 119 GLN A CA 1
ATOM 911 C C . GLN A 1 119 ? -2.829 -3.301 8.471 1.00 97.75 119 GLN A C 1
ATOM 913 O O . GLN A 1 119 ? -3.649 -2.955 9.328 1.00 97.75 119 GLN A O 1
ATOM 918 N N . PHE A 1 120 ? -1.908 -2.484 7.977 1.00 96.19 120 PHE A N 1
ATOM 919 C CA . PHE A 1 120 ? -1.766 -1.105 8.403 1.00 96.19 120 PHE A CA 1
ATOM 920 C C . PHE A 1 120 ? -1.786 -0.165 7.203 1.00 96.19 120 PHE A C 1
ATOM 922 O O . PHE A 1 120 ? -1.054 -0.362 6.232 1.00 96.19 120 PHE A O 1
ATOM 929 N N . THR A 1 121 ? -2.635 0.857 7.279 1.00 96.88 121 THR A N 1
ATOM 930 C CA . THR A 1 121 ? -2.709 1.935 6.292 1.00 96.88 121 THR A CA 1
ATOM 931 C C . THR A 1 121 ? -2.448 3.268 6.969 1.00 96.88 121 THR A C 1
ATOM 933 O O . THR A 1 121 ? -3.129 3.624 7.930 1.00 96.88 121 THR A O 1
ATOM 936 N N . LEU A 1 122 ? -1.488 4.011 6.434 1.00 94.94 122 LEU A N 1
ATOM 937 C CA . LEU A 1 122 ? -1.219 5.395 6.777 1.00 94.94 122 LEU A CA 1
ATOM 938 C C . LEU A 1 122 ? -1.371 6.234 5.517 1.00 94.94 122 LEU A C 1
ATOM 940 O O . LEU A 1 122 ? -0.641 6.032 4.555 1.00 94.94 122 LEU A O 1
ATOM 944 N N . ASP A 1 123 ? -2.297 7.175 5.511 1.00 95.44 123 ASP A N 1
ATOM 945 C CA . ASP A 1 123 ? -2.450 8.112 4.402 1.00 95.44 123 ASP A CA 1
ATOM 946 C C . ASP A 1 123 ? -2.324 9.527 4.952 1.00 95.44 123 ASP A C 1
ATOM 948 O O . ASP A 1 123 ? -3.024 9.899 5.887 1.00 95.44 123 ASP A O 1
ATOM 952 N N . ALA A 1 124 ? -1.382 10.290 4.421 1.00 93.69 124 ALA A N 1
ATOM 953 C CA . ALA A 1 124 ? -1.096 11.670 4.782 1.00 93.69 124 ALA A CA 1
ATOM 954 C C . ALA A 1 124 ? -1.264 12.615 3.585 1.00 93.69 124 ALA A C 1
ATOM 956 O O . ALA A 1 124 ? -0.785 13.748 3.627 1.00 93.69 124 ALA A O 1
ATOM 957 N N . SER A 1 125 ? -1.897 12.157 2.502 1.00 92.25 125 SER A N 1
ATOM 958 C CA . SER A 1 125 ? -1.961 12.869 1.220 1.00 92.25 125 SER A CA 1
ATOM 959 C C . SER A 1 125 ? -2.670 14.219 1.281 1.00 92.25 125 SER A C 1
ATOM 961 O O . SER A 1 125 ? -2.404 15.090 0.454 1.00 92.25 125 SER A O 1
ATOM 963 N N . LYS A 1 126 ? -3.540 14.428 2.273 1.00 92.06 126 LYS A N 1
ATOM 964 C CA . LYS A 1 126 ? -4.255 15.692 2.519 1.00 92.06 126 LYS A CA 1
ATOM 965 C C . LYS A 1 126 ? -3.815 16.372 3.821 1.00 92.06 126 LYS A C 1
ATOM 967 O O . LYS A 1 126 ? -4.479 17.302 4.281 1.00 92.06 126 LYS A O 1
ATOM 972 N N . THR A 1 127 ? -2.734 15.902 4.439 1.00 88.75 127 THR A N 1
ATOM 973 C CA . THR A 1 127 ? -2.201 16.454 5.687 1.00 88.75 127 THR A CA 1
ATOM 974 C C . THR A 1 127 ? -1.303 17.656 5.388 1.00 88.75 127 THR A C 1
ATOM 976 O O . THR A 1 127 ? -0.464 17.609 4.493 1.00 88.75 127 THR A O 1
ATOM 979 N N . ASP A 1 128 ? -1.467 18.752 6.132 1.00 88.31 128 ASP A N 1
ATOM 980 C CA . ASP A 1 128 ? -0.600 19.924 5.978 1.00 88.31 128 ASP A CA 1
ATOM 981 C C . ASP A 1 128 ? 0.828 19.678 6.508 1.00 88.31 128 ASP A C 1
ATOM 983 O O . ASP A 1 128 ? 1.092 18.757 7.284 1.00 88.31 128 ASP A O 1
ATOM 987 N N . ALA A 1 129 ? 1.764 20.544 6.113 1.00 85.25 129 ALA A N 1
ATOM 988 C CA . ALA A 1 129 ? 3.180 20.396 6.443 1.00 85.25 129 ALA A CA 1
ATOM 989 C C . ALA A 1 129 ? 3.487 20.404 7.954 1.00 85.25 129 ALA A C 1
ATOM 991 O O . ALA A 1 129 ? 4.456 19.777 8.379 1.00 85.25 129 ALA A O 1
ATOM 992 N N . VAL A 1 130 ? 2.679 21.090 8.773 1.00 82.62 130 VAL A N 1
ATOM 993 C CA . VAL A 1 130 ? 2.903 21.178 10.227 1.00 82.62 130 VAL A CA 1
ATOM 994 C C . VAL A 1 130 ? 2.635 19.825 10.882 1.00 82.62 130 VAL A C 1
ATOM 996 O O . VAL A 1 130 ? 3.366 19.400 11.777 1.00 82.62 130 VAL A O 1
ATOM 999 N N . HIS A 1 131 ? 1.620 19.114 10.400 1.00 84.50 131 HIS A N 1
ATOM 1000 C CA . HIS A 1 131 ? 1.234 17.814 10.931 1.00 84.50 131 HIS A CA 1
ATOM 1001 C C . HIS A 1 131 ? 2.107 16.654 10.416 1.00 84.50 131 HIS A C 1
ATOM 1003 O O . HIS A 1 131 ? 2.200 15.629 11.096 1.00 84.50 131 HIS A O 1
ATOM 1009 N N . ILE A 1 132 ? 2.817 16.820 9.291 1.00 84.44 132 ILE A N 1
ATOM 1010 C CA . ILE A 1 132 ? 3.756 15.808 8.762 1.00 84.44 132 ILE A CA 1
ATOM 1011 C C . ILE A 1 132 ? 4.849 15.462 9.782 1.00 84.44 132 ILE A C 1
ATOM 1013 O O . ILE A 1 132 ? 5.136 14.285 9.981 1.00 84.44 132 ILE A O 1
ATOM 1017 N N . ALA A 1 133 ? 5.424 16.451 10.473 1.00 82.31 133 ALA A N 1
ATOM 1018 C CA . ALA A 1 133 ? 6.497 16.212 11.446 1.00 82.31 133 ALA A CA 1
ATOM 1019 C C . ALA A 1 133 ? 6.037 15.356 12.641 1.00 82.31 133 ALA A C 1
ATOM 1021 O O . ALA A 1 133 ? 6.782 14.514 13.143 1.00 82.31 133 ALA A O 1
ATOM 1022 N N . TRP A 1 134 ? 4.792 15.543 13.090 1.00 83.31 134 TRP A N 1
ATOM 1023 C CA . TRP A 1 134 ? 4.204 14.681 14.115 1.00 83.31 134 TRP A CA 1
ATOM 1024 C C . TRP A 1 134 ? 3.978 13.265 13.576 1.00 83.31 134 TRP A C 1
ATOM 1026 O O . TRP A 1 134 ? 4.378 12.295 14.223 1.00 83.31 134 TRP A O 1
ATOM 1036 N N . MET A 1 135 ? 3.397 13.145 12.375 1.00 83.50 135 MET A N 1
ATOM 1037 C CA . MET A 1 135 ? 3.175 11.845 11.738 1.00 83.50 135 MET A CA 1
ATOM 1038 C C . MET A 1 135 ? 4.481 11.081 11.560 1.00 83.50 135 MET A C 1
ATOM 1040 O O . MET A 1 135 ? 4.510 9.881 11.787 1.00 83.50 135 MET A O 1
ATOM 1044 N N . GLU A 1 136 ? 5.564 11.766 11.208 1.00 81.00 136 GLU A N 1
ATOM 1045 C CA . GLU A 1 136 ? 6.887 11.175 11.059 1.00 81.00 136 GLU A CA 1
ATOM 1046 C C . GLU A 1 136 ? 7.347 10.444 12.320 1.00 81.00 136 GLU A C 1
ATOM 1048 O O . GLU A 1 136 ? 7.718 9.267 12.279 1.00 81.00 136 GLU A O 1
ATOM 1053 N N . ALA A 1 137 ? 7.291 11.141 13.453 1.00 79.12 137 ALA A N 1
ATOM 1054 C CA . ALA A 1 137 ? 7.723 10.598 14.726 1.00 79.12 137 ALA A CA 1
ATOM 1055 C C . ALA A 1 137 ? 6.802 9.473 15.216 1.00 79.12 137 ALA A C 1
ATOM 1057 O O . ALA A 1 137 ? 7.274 8.430 15.677 1.00 79.12 137 ALA A O 1
ATOM 1058 N N . SER A 1 138 ? 5.487 9.663 15.091 1.00 80.50 138 SER A N 1
ATOM 1059 C CA . SER A 1 138 ? 4.500 8.687 15.549 1.00 80.50 138 SER A CA 1
ATOM 1060 C C . SER A 1 138 ? 4.440 7.447 14.657 1.00 80.50 138 SER A C 1
ATOM 1062 O O . SER A 1 138 ? 4.329 6.342 15.184 1.00 80.50 138 SER A O 1
ATOM 1064 N N . ALA A 1 139 ? 4.566 7.581 13.334 1.00 83.44 139 ALA A N 1
ATOM 1065 C CA . ALA A 1 139 ? 4.509 6.458 12.398 1.00 83.44 139 ALA A CA 1
ATOM 1066 C C . ALA A 1 139 ? 5.659 5.475 12.624 1.00 83.44 139 ALA A C 1
ATOM 1068 O O . ALA A 1 139 ? 5.426 4.269 12.681 1.00 83.44 139 ALA A O 1
ATOM 1069 N N . ALA A 1 140 ? 6.884 5.973 12.817 1.00 81.06 140 ALA A N 1
ATOM 1070 C CA . ALA A 1 140 ? 8.036 5.118 13.092 1.00 81.06 140 ALA A CA 1
ATOM 1071 C C . ALA A 1 140 ? 7.846 4.306 14.386 1.00 81.06 140 ALA A C 1
ATOM 1073 O O . ALA A 1 140 ? 8.063 3.093 14.397 1.00 81.06 140 ALA A O 1
ATOM 1074 N N . ALA A 1 141 ? 7.383 4.955 15.462 1.00 80.25 141 ALA A N 1
ATOM 1075 C CA . ALA A 1 141 ? 7.118 4.295 16.740 1.00 80.25 141 ALA A CA 1
ATOM 1076 C C . ALA A 1 141 ? 5.968 3.278 16.648 1.00 80.25 141 ALA A C 1
ATOM 1078 O O . ALA A 1 141 ? 6.068 2.171 17.179 1.00 80.25 141 ALA A O 1
ATOM 1079 N N . LEU A 1 142 ? 4.893 3.638 15.945 1.00 85.12 142 LEU A N 1
ATOM 1080 C CA . LEU A 1 142 ? 3.731 2.787 15.720 1.00 85.12 142 LEU A CA 1
ATOM 1081 C C . LEU A 1 142 ? 4.125 1.510 14.975 1.00 85.12 142 LEU A C 1
ATOM 1083 O O . LEU A 1 142 ? 3.879 0.408 15.454 1.00 85.12 142 LEU A O 1
ATOM 1087 N N . LEU A 1 143 ? 4.794 1.666 13.834 1.00 87.19 143 LEU A N 1
ATOM 1088 C CA . LEU A 1 143 ? 5.206 0.568 12.965 1.00 87.19 143 LEU A CA 1
ATOM 1089 C C . LEU A 1 143 ? 6.268 -0.332 13.606 1.00 87.19 143 LEU A C 1
ATOM 1091 O O . LEU A 1 143 ? 6.287 -1.541 13.363 1.00 87.19 143 LEU A O 1
ATOM 1095 N N . ALA A 1 144 ? 7.123 0.227 14.468 1.00 84.19 144 ALA A N 1
ATOM 1096 C CA . ALA A 1 144 ? 8.048 -0.559 15.280 1.00 84.19 144 ALA A CA 1
ATOM 1097 C C . ALA A 1 144 ? 7.328 -1.537 16.225 1.00 84.19 144 ALA A C 1
ATOM 1099 O O . ALA A 1 144 ? 7.906 -2.560 16.586 1.00 84.19 144 ALA A O 1
ATOM 1100 N N . GLY A 1 145 ? 6.078 -1.246 16.597 1.00 85.69 145 GLY A N 1
ATOM 1101 C CA . GLY A 1 145 ? 5.237 -2.093 17.438 1.00 85.69 145 GLY A CA 1
ATOM 1102 C C . GLY A 1 145 ? 4.375 -3.114 16.690 1.00 85.69 145 GLY A C 1
ATOM 1103 O O . GLY A 1 145 ? 3.572 -3.771 17.345 1.00 85.69 145 GLY A O 1
ATOM 1104 N N . LEU A 1 146 ? 4.508 -3.259 15.363 1.00 90.88 146 LEU A N 1
ATOM 1105 C CA . LEU A 1 146 ? 3.658 -4.131 14.534 1.00 90.88 146 LEU A CA 1
ATOM 1106 C C . LEU A 1 146 ? 4.441 -5.294 13.887 1.00 90.88 146 LEU A C 1
ATOM 1108 O O . LEU A 1 146 ? 4.618 -5.317 12.671 1.00 90.88 146 LEU A O 1
ATOM 1112 N N . PRO A 1 147 ? 4.916 -6.292 14.656 1.00 91.56 147 PRO A N 1
ATOM 1113 C CA . PRO A 1 147 ? 5.740 -7.380 14.111 1.00 91.56 147 PRO A CA 1
ATOM 1114 C C . PRO A 1 147 ? 4.965 -8.359 13.209 1.00 91.56 147 PRO A C 1
ATOM 1116 O O . PRO A 1 147 ? 5.568 -9.092 12.430 1.00 91.56 147 PRO A O 1
ATOM 1119 N N . TRP A 1 148 ? 3.632 -8.375 13.298 1.00 94.00 148 TRP A N 1
ATOM 1120 C CA . TRP A 1 148 ? 2.752 -9.284 12.548 1.00 94.00 148 TRP A CA 1
ATOM 1121 C C . TRP A 1 148 ? 2.272 -8.711 11.213 1.00 94.00 148 TRP A C 1
ATOM 1123 O O . TRP A 1 148 ? 1.357 -9.257 10.597 1.00 94.00 148 TRP A O 1
ATOM 1133 N N . LEU A 1 149 ? 2.863 -7.602 10.775 1.00 95.62 149 LEU A N 1
ATOM 1134 C CA . LEU A 1 149 ? 2.397 -6.892 9.602 1.00 95.62 149 LEU A CA 1
ATOM 1135 C C . LEU A 1 149 ? 2.583 -7.737 8.336 1.00 95.62 149 LEU A C 1
ATOM 1137 O O . LEU A 1 149 ? 3.683 -8.190 8.030 1.00 95.62 149 LEU A O 1
ATOM 1141 N N . THR A 1 150 ? 1.490 -7.924 7.602 1.00 97.44 150 THR A N 1
ATOM 1142 C CA . THR A 1 150 ? 1.438 -8.621 6.308 1.00 97.44 150 THR A CA 1
ATOM 1143 C C . THR A 1 150 ? 1.181 -7.657 5.156 1.00 97.44 150 THR A C 1
ATOM 1145 O O . THR A 1 150 ? 1.684 -7.888 4.058 1.00 97.44 150 THR A O 1
ATOM 1148 N N . HIS A 1 151 ? 0.449 -6.567 5.416 1.00 98.38 151 HIS A N 1
ATOM 1149 C CA . HIS A 1 151 ? 0.137 -5.521 4.447 1.00 98.38 151 HIS A CA 1
ATOM 1150 C C . HIS A 1 151 ? 0.474 -4.149 5.023 1.00 98.38 151 HIS A C 1
ATOM 1152 O O . HIS A 1 151 ? -0.045 -3.766 6.074 1.00 98.38 151 HIS A O 1
ATOM 1158 N N . LEU A 1 152 ? 1.301 -3.398 4.304 1.00 97.00 152 LEU A N 1
ATOM 1159 C CA . LEU A 1 152 ? 1.654 -2.028 4.638 1.00 97.00 152 LEU A CA 1
ATOM 1160 C C . LEU A 1 152 ? 1.285 -1.110 3.481 1.00 97.00 152 LEU A C 1
ATOM 1162 O O . LEU A 1 152 ? 1.772 -1.285 2.368 1.00 97.00 152 LEU A O 1
ATOM 1166 N N . THR A 1 153 ? 0.444 -0.121 3.758 1.00 97.12 153 THR A N 1
ATOM 1167 C CA . THR A 1 153 ? 0.100 0.943 2.816 1.00 97.12 153 THR A CA 1
ATOM 1168 C C . THR A 1 153 ? 0.483 2.285 3.410 1.00 97.12 153 THR A C 1
ATOM 1170 O O . THR A 1 153 ? 0.048 2.611 4.514 1.00 97.12 153 THR A O 1
ATOM 1173 N N . VAL A 1 154 ? 1.298 3.056 2.694 1.00 95.44 154 VAL A N 1
ATOM 1174 C CA . VAL A 1 154 ? 1.730 4.390 3.110 1.00 95.44 154 VAL A CA 1
ATOM 1175 C C . VAL A 1 154 ? 1.615 5.357 1.942 1.00 95.44 154 VAL A C 1
ATOM 1177 O O . VAL A 1 154 ? 2.347 5.249 0.961 1.00 95.44 154 VAL A O 1
ATOM 1180 N N . PHE A 1 155 ? 0.713 6.322 2.067 1.00 94.94 155 PHE A N 1
ATOM 1181 C CA . PHE A 1 155 ? 0.567 7.429 1.133 1.00 94.94 155 PHE A CA 1
ATOM 1182 C C . PHE A 1 155 ? 1.005 8.724 1.807 1.00 94.94 155 PHE A C 1
ATOM 1184 O O . PHE A 1 155 ? 0.578 9.030 2.918 1.00 94.94 155 PHE A O 1
ATOM 1191 N N . GLY A 1 156 ? 1.893 9.460 1.152 1.00 90.06 156 GLY A N 1
ATOM 1192 C CA . GLY A 1 156 ? 2.420 10.730 1.627 1.00 90.06 156 GLY A CA 1
ATOM 1193 C C . GLY A 1 156 ? 1.777 11.942 0.960 1.00 90.06 156 GLY A C 1
ATOM 1194 O O . GLY A 1 156 ? 0.889 11.836 0.122 1.00 90.06 156 GLY A O 1
ATOM 1195 N N . HIS A 1 157 ? 2.276 13.110 1.338 1.00 88.12 157 HIS A N 1
ATOM 1196 C CA . HIS A 1 157 ? 2.155 14.368 0.603 1.00 88.12 157 HIS A CA 1
ATOM 1197 C C . HIS A 1 157 ? 3.575 14.785 0.165 1.00 88.12 157 HIS A C 1
ATOM 1199 O O . HIS A 1 157 ? 4.543 14.356 0.800 1.00 88.12 157 HIS A O 1
ATOM 1205 N N . PRO A 1 158 ? 3.770 15.645 -0.852 1.00 83.75 158 PRO A N 1
ATOM 1206 C CA . PRO A 1 158 ? 5.071 16.267 -1.104 1.00 83.75 158 PRO A CA 1
ATOM 1207 C C . PRO A 1 158 ? 5.735 16.794 0.186 1.00 83.75 158 PRO A C 1
ATOM 1209 O O . PRO A 1 158 ? 5.153 17.609 0.905 1.00 83.75 158 PRO A O 1
ATOM 1212 N N . GLY A 1 159 ? 6.938 16.303 0.504 1.00 82.00 159 GLY A N 1
ATOM 1213 C CA . GLY A 1 159 ? 7.639 16.572 1.773 1.00 82.00 159 GLY A CA 1
ATOM 1214 C C . GLY A 1 159 ? 7.518 15.471 2.838 1.00 82.00 159 GLY A C 1
ATOM 1215 O O . GLY A 1 159 ? 8.114 15.588 3.905 1.00 82.00 159 GLY A O 1
ATOM 1216 N N . PHE A 1 160 ? 6.795 14.386 2.552 1.00 84.88 160 PHE A N 1
ATOM 1217 C CA . PHE A 1 160 ? 6.652 13.217 3.428 1.00 84.88 160 PHE A CA 1
ATOM 1218 C C . PHE A 1 160 ? 7.809 12.200 3.308 1.00 84.88 160 PHE A C 1
ATOM 1220 O O . PHE A 1 160 ? 7.817 11.190 4.015 1.00 84.88 160 PHE A O 1
ATOM 1227 N N . SER A 1 161 ? 8.825 12.471 2.480 1.00 86.44 161 SER A 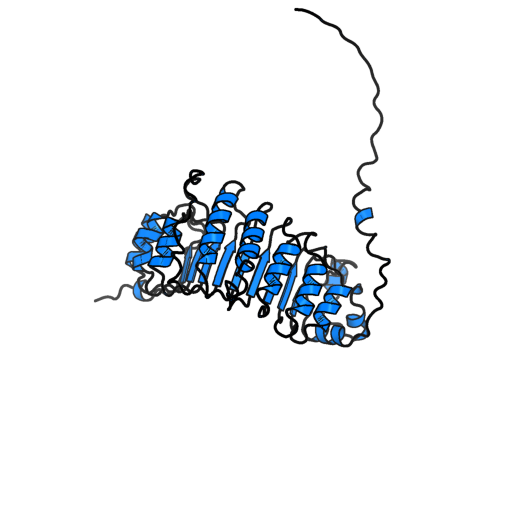N 1
ATOM 1228 C CA . SER A 1 161 ? 9.989 11.584 2.304 1.00 86.44 161 SER A CA 1
ATOM 1229 C C . SER A 1 161 ? 10.764 11.299 3.560 1.00 86.44 161 SER A C 1
ATOM 1231 O O . SER A 1 161 ? 11.272 10.194 3.702 1.00 86.44 161 SER A O 1
ATOM 1233 N N . GLY A 1 162 ? 10.833 12.237 4.504 1.00 87.19 162 GLY A N 1
ATOM 1234 C CA . GLY A 1 162 ? 11.453 11.964 5.797 1.00 87.19 162 GLY A CA 1
ATOM 1235 C C . GLY A 1 162 ? 10.818 10.747 6.480 1.00 87.19 162 GLY A C 1
ATOM 1236 O O . GLY A 1 162 ? 11.530 9.859 6.956 1.00 87.19 162 GLY A O 1
ATOM 1237 N N . VAL A 1 163 ? 9.484 10.657 6.438 1.00 85.56 163 VAL A N 1
ATOM 1238 C CA . VAL A 1 163 ? 8.718 9.570 7.058 1.00 85.56 163 VAL A CA 1
ATOM 1239 C C . VAL A 1 163 ? 8.932 8.267 6.317 1.00 85.56 163 VAL A C 1
ATOM 1241 O O . VAL A 1 163 ? 9.243 7.260 6.947 1.00 85.56 163 VAL A O 1
ATOM 1244 N N . LEU A 1 164 ? 8.794 8.287 4.990 1.00 89.12 164 LEU A N 1
ATOM 1245 C CA . LEU A 1 164 ? 8.993 7.103 4.159 1.00 89.12 164 LEU A CA 1
ATOM 1246 C C . LEU A 1 164 ? 10.430 6.590 4.270 1.00 89.12 164 LEU A C 1
ATOM 1248 O O . LEU A 1 164 ? 10.631 5.415 4.557 1.00 89.12 164 LEU A O 1
ATOM 1252 N N . ASN A 1 165 ? 11.427 7.467 4.178 1.00 89.88 165 ASN A N 1
ATOM 1253 C CA . ASN A 1 165 ? 12.831 7.103 4.346 1.00 89.88 165 ASN A CA 1
ATOM 1254 C C . ASN A 1 165 ? 13.095 6.520 5.727 1.00 89.88 165 ASN A C 1
ATOM 1256 O O . ASN A 1 165 ? 13.689 5.450 5.830 1.00 89.88 165 ASN A O 1
ATOM 1260 N N . ARG A 1 166 ? 12.629 7.166 6.802 1.00 87.19 166 ARG A N 1
ATOM 1261 C CA . ARG A 1 166 ? 12.791 6.620 8.155 1.00 87.19 166 ARG A CA 1
ATOM 1262 C C . ARG A 1 166 ? 12.078 5.294 8.320 1.00 87.19 166 ARG A C 1
ATOM 1264 O O . ARG A 1 166 ? 12.632 4.416 8.967 1.00 87.19 166 ARG A O 1
ATOM 1271 N N . LEU A 1 167 ? 10.892 5.127 7.753 1.00 87.81 167 LEU A N 1
ATOM 1272 C CA . LEU A 1 167 ? 10.144 3.878 7.794 1.00 87.81 167 LEU A CA 1
ATOM 1273 C C . LEU A 1 167 ? 10.926 2.756 7.109 1.00 87.81 167 LEU A C 1
ATOM 1275 O O . LEU A 1 167 ? 11.149 1.707 7.718 1.00 87.81 167 LEU A O 1
ATOM 1279 N N . LEU A 1 168 ? 11.388 2.996 5.881 1.00 90.12 168 LEU A N 1
ATOM 1280 C CA . LEU A 1 168 ? 12.143 2.025 5.096 1.00 90.12 168 LEU A CA 1
ATOM 1281 C C . LEU A 1 168 ? 13.478 1.692 5.778 1.00 90.12 168 LEU A C 1
ATOM 1283 O O . LEU A 1 168 ? 13.795 0.520 5.960 1.00 90.12 168 LEU A O 1
ATOM 1287 N N . LEU A 1 169 ? 14.211 2.701 6.262 1.00 87.38 169 LEU A N 1
ATOM 1288 C CA . LEU A 1 169 ? 15.465 2.528 7.008 1.00 87.38 169 LEU A CA 1
ATOM 1289 C C . LEU A 1 169 ? 15.265 1.831 8.354 1.00 87.38 169 LEU A C 1
ATOM 1291 O O . LEU A 1 169 ? 16.091 1.030 8.792 1.00 87.38 169 LEU A O 1
ATOM 1295 N N . THR A 1 170 ? 14.159 2.115 9.036 1.00 82.31 170 THR A N 1
ATOM 1296 C CA . THR A 1 170 ? 13.813 1.414 10.269 1.00 82.31 170 THR A CA 1
ATOM 1297 C C . THR A 1 170 ? 13.667 -0.061 9.933 1.00 82.31 170 THR A C 1
ATOM 1299 O O . THR A 1 170 ? 14.347 -0.880 10.536 1.00 82.31 170 THR A O 1
ATOM 1302 N N . ALA A 1 171 ? 12.898 -0.428 8.912 1.00 82.56 171 ALA A N 1
ATOM 1303 C CA . ALA A 1 171 ? 12.708 -1.831 8.561 1.00 82.56 171 ALA A CA 1
ATOM 1304 C C . ALA A 1 171 ? 14.008 -2.577 8.175 1.00 82.56 171 ALA A C 1
ATOM 1306 O O . ALA A 1 171 ? 14.084 -3.785 8.401 1.00 82.56 171 ALA A O 1
ATOM 1307 N N . THR A 1 172 ? 15.030 -1.875 7.670 1.00 80.75 172 THR A N 1
ATOM 1308 C CA . THR A 1 172 ? 16.311 -2.463 7.229 1.00 80.75 172 THR A CA 1
ATOM 1309 C C . THR A 1 172 ? 17.400 -2.514 8.294 1.00 80.75 172 THR A C 1
ATOM 1311 O O . THR A 1 172 ? 18.275 -3.370 8.218 1.00 80.75 172 THR A O 1
ATOM 1314 N N . THR A 1 173 ? 17.352 -1.657 9.317 1.00 73.44 173 THR A N 1
ATOM 1315 C CA . THR A 1 173 ? 18.376 -1.563 10.384 1.00 73.44 173 THR A CA 1
ATOM 1316 C C . THR A 1 173 ? 18.373 -2.732 11.381 1.00 73.44 173 THR A C 1
ATOM 1318 O O . THR A 1 173 ? 18.892 -2.609 12.491 1.00 73.44 173 THR A O 1
ATOM 1321 N N . ALA A 1 174 ? 17.826 -3.892 11.006 1.00 61.06 174 ALA A N 1
ATOM 1322 C CA . ALA A 1 174 ? 17.984 -5.107 11.791 1.00 61.06 174 ALA A CA 1
ATOM 1323 C C . ALA A 1 174 ? 19.480 -5.465 11.858 1.00 61.06 174 ALA A C 1
ATOM 1325 O O . ALA A 1 174 ? 20.146 -5.667 10.843 1.00 61.06 174 ALA A O 1
ATOM 1326 N N . THR A 1 175 ? 20.029 -5.472 13.073 1.00 53.94 175 THR A N 1
ATOM 1327 C CA . THR A 1 175 ? 21.404 -5.889 13.362 1.00 53.94 175 THR A CA 1
ATOM 1328 C C . THR A 1 175 ? 21.650 -7.296 12.815 1.00 53.94 175 THR A C 1
ATOM 1330 O O . THR A 1 175 ? 20.725 -8.098 12.772 1.00 53.94 175 THR A O 1
ATOM 1333 N N . ALA A 1 176 ? 22.894 -7.602 12.424 1.00 54.00 176 ALA A N 1
ATOM 1334 C CA . ALA A 1 176 ? 23.332 -8.785 11.656 1.00 54.00 176 ALA A CA 1
ATOM 1335 C C . ALA A 1 176 ? 22.919 -10.187 12.180 1.00 54.00 176 ALA A C 1
ATOM 1337 O O . ALA A 1 176 ? 23.299 -11.199 11.598 1.00 54.00 176 ALA A O 1
ATOM 1338 N N . THR A 1 177 ? 22.160 -10.269 13.270 1.00 55.50 177 THR A N 1
ATOM 1339 C CA . THR A 1 177 ? 21.642 -11.495 13.885 1.00 55.50 177 THR A CA 1
ATOM 1340 C C . THR A 1 177 ? 20.116 -11.518 14.050 1.00 55.50 177 THR A C 1
ATOM 1342 O O . THR A 1 177 ? 19.580 -12.541 14.471 1.00 55.50 177 THR A O 1
ATOM 1345 N N . ALA A 1 178 ? 19.398 -10.438 13.726 1.00 56.84 178 ALA A N 1
ATOM 1346 C CA . ALA A 1 178 ? 17.955 -10.327 13.915 1.00 56.84 178 ALA A CA 1
ATOM 1347 C C . ALA A 1 178 ? 17.212 -10.364 12.572 1.00 56.84 178 ALA A C 1
ATOM 1349 O O . ALA A 1 178 ? 17.555 -9.658 11.627 1.00 56.84 178 ALA A O 1
ATOM 1350 N N . SER A 1 179 ? 16.168 -11.190 12.509 1.00 71.56 179 SER A N 1
ATOM 1351 C CA . SER A 1 179 ? 15.165 -11.208 11.442 1.00 71.56 179 SER A CA 1
ATOM 1352 C C . SER A 1 179 ? 14.654 -9.798 11.121 1.00 71.56 179 SER A C 1
ATOM 1354 O O . SER A 1 179 ? 14.531 -8.973 12.029 1.00 71.56 179 SER A O 1
ATOM 1356 N N . SER A 1 180 ? 14.303 -9.544 9.853 1.00 82.50 180 SER A N 1
ATOM 1357 C CA . SER A 1 180 ? 13.627 -8.313 9.411 1.00 82.50 180 SER A CA 1
ATOM 1358 C C . SER A 1 180 ? 12.530 -7.901 10.394 1.00 82.50 180 SER A C 1
ATOM 1360 O O . SER A 1 180 ? 11.825 -8.770 10.912 1.00 82.50 180 SER A O 1
ATOM 1362 N N . ARG A 1 181 ? 12.332 -6.596 10.615 1.00 86.31 181 ARG A N 1
ATOM 1363 C CA . ARG A 1 181 ? 11.334 -6.111 11.586 1.00 86.31 181 ARG A CA 1
ATOM 1364 C C . ARG A 1 181 ? 9.914 -6.616 11.288 1.00 86.31 181 ARG A C 1
ATOM 1366 O O . ARG A 1 181 ? 9.150 -6.838 12.225 1.00 86.31 181 ARG A O 1
ATOM 1373 N N . TRP A 1 182 ? 9.582 -6.826 10.012 1.00 93.12 182 TRP A N 1
ATOM 1374 C CA . TRP A 1 182 ? 8.288 -7.354 9.571 1.00 93.12 182 TRP A CA 1
ATOM 1375 C C . TRP A 1 182 ? 8.476 -8.652 8.773 1.00 93.12 182 TRP A C 1
ATOM 1377 O O . TRP A 1 182 ? 8.337 -8.666 7.548 1.00 93.12 182 TRP A O 1
ATOM 1387 N N . PRO A 1 183 ? 8.780 -9.771 9.454 1.00 93.50 183 PRO A N 1
ATOM 1388 C CA . PRO A 1 183 ? 9.115 -11.039 8.799 1.00 93.50 183 PRO A CA 1
ATOM 1389 C C . PRO A 1 183 ? 7.949 -11.658 8.017 1.00 93.50 183 PRO A C 1
ATOM 1391 O O . PRO A 1 183 ? 8.148 -12.612 7.274 1.00 93.50 183 PRO A O 1
ATOM 1394 N N . HIS A 1 184 ? 6.733 -11.130 8.176 1.00 95.88 184 HIS A N 1
ATOM 1395 C CA . HIS A 1 184 ? 5.527 -11.603 7.499 1.00 95.88 184 HIS A CA 1
ATOM 1396 C C . HIS A 1 184 ? 5.018 -10.643 6.412 1.00 95.88 184 HIS A C 1
ATOM 1398 O O . HIS A 1 184 ? 3.981 -10.917 5.803 1.00 95.88 184 HIS A O 1
ATOM 1404 N N . LEU A 1 185 ? 5.722 -9.532 6.152 1.00 97.31 185 LEU A N 1
ATOM 1405 C CA . LEU A 1 185 ? 5.255 -8.515 5.210 1.00 97.31 185 LEU A CA 1
ATOM 1406 C C . LEU A 1 185 ? 5.287 -9.019 3.766 1.00 97.31 185 LEU A C 1
ATOM 1408 O O . LEU A 1 185 ? 6.352 -9.193 3.192 1.00 97.31 185 LEU A O 1
ATOM 1412 N N . THR A 1 186 ? 4.118 -9.190 3.161 1.00 98.12 186 THR A N 1
ATOM 1413 C CA . THR A 1 186 ? 3.973 -9.701 1.788 1.00 98.12 186 THR A CA 1
ATOM 1414 C C . THR A 1 186 ? 3.447 -8.649 0.819 1.00 98.12 186 THR A C 1
ATOM 1416 O O . THR A 1 186 ? 3.672 -8.774 -0.381 1.00 98.12 186 THR A O 1
ATOM 1419 N N . HIS A 1 187 ? 2.766 -7.613 1.312 1.00 98.62 187 HIS A N 1
ATOM 1420 C CA . HIS A 1 187 ? 2.167 -6.573 0.479 1.00 98.62 187 HIS A CA 1
ATOM 1421 C C . HIS A 1 187 ? 2.686 -5.202 0.903 1.00 98.62 187 HIS A C 1
ATOM 1423 O O . HIS A 1 187 ? 2.561 -4.813 2.068 1.00 98.62 187 HIS A O 1
ATOM 1429 N N . LEU A 1 188 ? 3.239 -4.465 -0.055 1.00 98.06 188 LEU A N 1
ATOM 1430 C CA . LEU A 1 188 ? 3.751 -3.116 0.139 1.00 98.06 188 LEU A CA 1
ATOM 1431 C C . LEU A 1 188 ? 3.077 -2.170 -0.849 1.00 98.06 188 LEU A C 1
ATOM 1433 O O . LEU A 1 188 ? 3.116 -2.393 -2.053 1.00 98.06 188 LEU A O 1
ATOM 1437 N N . THR A 1 189 ? 2.494 -1.089 -0.347 1.00 97.88 189 THR A N 1
ATOM 1438 C CA . THR A 1 189 ? 2.002 0.024 -1.160 1.00 97.88 189 THR A CA 1
ATOM 1439 C C . THR A 1 189 ? 2.605 1.320 -0.652 1.00 97.88 189 THR A C 1
ATOM 1441 O O . THR A 1 189 ? 2.399 1.683 0.503 1.00 97.88 189 THR A O 1
ATOM 1444 N N . LEU A 1 190 ? 3.345 2.011 -1.511 1.00 96.62 190 LEU A N 1
ATOM 1445 C CA . LEU A 1 190 ? 3.939 3.317 -1.246 1.00 96.62 190 LEU A CA 1
ATOM 1446 C C . LEU A 1 190 ? 3.418 4.315 -2.272 1.00 96.62 190 LEU A C 1
ATOM 1448 O O . LEU A 1 190 ? 3.303 3.972 -3.451 1.00 96.62 190 LEU A O 1
ATOM 1452 N N . GLY A 1 191 ? 3.159 5.557 -1.868 1.00 95.62 191 GLY A N 1
ATOM 1453 C CA . GLY A 1 191 ? 2.883 6.577 -2.865 1.00 95.62 191 GLY A CA 1
ATOM 1454 C C . GLY A 1 191 ? 2.829 8.028 -2.424 1.00 95.62 191 GLY A C 1
ATOM 1455 O O . GLY A 1 191 ? 2.932 8.337 -1.241 1.00 95.62 191 GLY A O 1
ATOM 1456 N N . TYR A 1 192 ? 2.640 8.899 -3.420 1.00 91.38 192 TYR A N 1
ATOM 1457 C CA . TYR A 1 192 ? 2.538 10.361 -3.303 1.00 91.38 192 TYR A CA 1
ATOM 1458 C C . TYR A 1 192 ? 3.751 11.033 -2.638 1.00 91.38 192 TYR A C 1
ATOM 1460 O O . TYR A 1 192 ? 3.620 12.012 -1.901 1.00 91.38 192 TYR A O 1
ATOM 1468 N N . ASP A 1 193 ? 4.948 10.533 -2.945 1.00 88.81 193 ASP A N 1
ATOM 1469 C CA . ASP A 1 193 ? 6.208 11.142 -2.529 1.00 88.81 193 ASP A CA 1
ATOM 1470 C C . ASP A 1 193 ? 7.190 11.228 -3.695 1.00 88.81 193 ASP A C 1
ATOM 1472 O O . ASP A 1 193 ? 7.817 10.250 -4.086 1.00 88.81 193 ASP A O 1
ATOM 1476 N N . ASN A 1 194 ? 7.353 12.434 -4.227 1.00 89.56 194 ASN A N 1
ATOM 1477 C CA . ASN A 1 194 ? 8.281 12.721 -5.314 1.00 89.56 194 ASN A CA 1
ATOM 1478 C C . ASN A 1 194 ? 9.744 12.839 -4.862 1.00 89.56 194 ASN A C 1
ATOM 1480 O O . ASN A 1 194 ? 10.602 13.111 -5.696 1.00 89.56 194 ASN A O 1
ATOM 1484 N N . SER A 1 195 ? 10.033 12.702 -3.567 1.00 91.69 195 SER A N 1
ATOM 1485 C CA . SER A 1 195 ? 11.378 12.830 -2.998 1.00 91.69 195 SER A CA 1
ATOM 1486 C C . SER A 1 195 ? 11.970 11.515 -2.492 1.00 91.69 195 SER A C 1
ATOM 1488 O O . SER A 1 195 ? 13.128 11.507 -2.081 1.00 91.69 195 SER A O 1
ATOM 1490 N N . LEU A 1 196 ? 11.218 10.413 -2.563 1.00 93.06 196 LEU A N 1
ATOM 1491 C CA . LEU A 1 196 ? 11.741 9.072 -2.323 1.00 93.06 196 LEU A CA 1
ATOM 1492 C C . LEU A 1 196 ? 12.624 8.638 -3.501 1.00 93.06 196 LEU A C 1
ATOM 1494 O O . LEU A 1 196 ? 12.177 8.660 -4.646 1.00 93.06 196 LEU A O 1
ATOM 1498 N N . ASP A 1 197 ? 13.863 8.241 -3.223 1.00 94.50 197 ASP A N 1
ATOM 1499 C CA . ASP A 1 197 ? 14.811 7.721 -4.209 1.00 94.50 197 ASP A CA 1
ATOM 1500 C C . ASP A 1 197 ? 14.998 6.198 -4.086 1.00 94.50 197 ASP A C 1
ATOM 1502 O O . ASP A 1 197 ? 14.423 5.532 -3.220 1.00 94.50 197 ASP A O 1
ATOM 1506 N N . ASP A 1 198 ? 15.781 5.620 -5.001 1.00 96.69 198 ASP A N 1
ATOM 1507 C CA . ASP A 1 198 ? 15.978 4.170 -5.078 1.00 96.69 198 ASP A CA 1
ATOM 1508 C C . ASP A 1 198 ? 16.635 3.578 -3.821 1.00 96.69 198 ASP A C 1
ATOM 1510 O O . ASP A 1 198 ? 16.291 2.475 -3.408 1.00 96.69 198 ASP A O 1
ATOM 1514 N N . ALA A 1 199 ? 17.591 4.273 -3.196 1.00 96.06 199 ALA A N 1
ATOM 1515 C CA . ALA A 1 199 ? 18.442 3.708 -2.143 1.00 96.06 199 ALA A CA 1
ATOM 1516 C C . ALA A 1 199 ? 17.682 3.115 -0.927 1.00 96.06 199 ALA A C 1
ATOM 1518 O O . ALA A 1 199 ? 17.922 1.947 -0.592 1.00 96.06 199 ALA A O 1
ATOM 1519 N N . PRO A 1 200 ? 16.773 3.845 -0.249 1.00 95.19 200 PRO A N 1
ATOM 1520 C CA . PRO A 1 200 ? 16.002 3.315 0.875 1.00 95.19 200 PRO A CA 1
ATOM 1521 C C . PRO A 1 200 ? 15.031 2.211 0.442 1.00 95.19 200 PRO A C 1
ATOM 1523 O O . PRO A 1 200 ? 14.843 1.246 1.186 1.00 95.19 200 PRO A O 1
ATOM 1526 N N . LEU A 1 201 ? 14.450 2.309 -0.759 1.00 96.31 201 LEU A N 1
ATOM 1527 C CA . LEU A 1 201 ? 13.537 1.298 -1.292 1.00 96.31 201 LEU A CA 1
ATOM 1528 C C . LEU A 1 201 ? 14.272 -0.002 -1.650 1.00 96.31 201 LEU A C 1
ATOM 1530 O O . LEU A 1 201 ? 13.821 -1.083 -1.282 1.00 96.31 201 LEU A O 1
ATOM 1534 N N . ILE A 1 202 ? 15.438 0.089 -2.286 1.00 96.94 202 ILE A N 1
ATOM 1535 C CA . ILE A 1 202 ? 16.324 -1.045 -2.581 1.00 96.94 202 ILE A CA 1
ATOM 1536 C C . ILE A 1 202 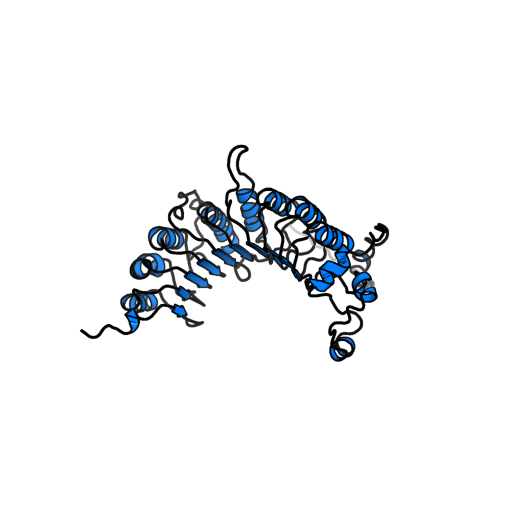? 16.724 -1.757 -1.291 1.00 96.94 202 ILE A C 1
ATOM 1538 O O . ILE A 1 202 ? 16.582 -2.977 -1.186 1.00 96.94 202 ILE A O 1
ATOM 1542 N N . ALA A 1 203 ? 17.183 -1.004 -0.286 1.00 95.56 203 ALA A N 1
ATOM 1543 C CA . ALA A 1 203 ? 17.535 -1.575 1.009 1.00 95.56 203 ALA A CA 1
ATOM 1544 C C . ALA A 1 203 ? 16.331 -2.303 1.630 1.00 95.56 203 ALA A C 1
ATOM 1546 O O . ALA A 1 203 ? 16.475 -3.403 2.166 1.00 95.56 203 ALA A O 1
ATOM 1547 N N . PHE A 1 204 ? 15.135 -1.718 1.517 1.00 95.75 204 PHE A N 1
ATOM 1548 C CA . PHE A 1 204 ? 13.902 -2.318 2.010 1.00 95.75 204 PHE A CA 1
ATOM 1549 C C . PHE A 1 204 ? 13.554 -3.632 1.311 1.00 95.75 204 PHE A C 1
ATOM 1551 O O . PHE A 1 204 ? 13.224 -4.605 1.990 1.00 95.75 204 PHE A O 1
ATOM 1558 N N . VAL A 1 205 ? 13.648 -3.677 -0.020 1.00 97.00 205 VAL A N 1
ATOM 1559 C CA . VAL A 1 205 ? 13.397 -4.887 -0.815 1.00 97.00 205 VAL A CA 1
ATOM 1560 C C . VAL A 1 205 ? 14.371 -5.997 -0.416 1.00 97.00 205 VAL A C 1
ATOM 1562 O O . VAL A 1 205 ? 13.936 -7.121 -0.181 1.00 97.00 205 VAL A O 1
ATOM 1565 N N . HIS A 1 206 ? 15.658 -5.684 -0.227 1.00 95.31 206 HIS A N 1
ATOM 1566 C CA . HIS A 1 206 ? 16.642 -6.648 0.283 1.00 95.31 206 HIS A CA 1
ATOM 1567 C C . HIS A 1 206 ? 16.269 -7.234 1.651 1.00 95.31 206 HIS A C 1
ATOM 1569 O O . HIS A 1 206 ? 16.501 -8.417 1.892 1.00 95.31 206 HIS A O 1
ATOM 1575 N N . ALA A 1 207 ? 15.686 -6.428 2.540 1.00 94.31 207 ALA A N 1
ATOM 1576 C CA . ALA A 1 207 ? 15.258 -6.883 3.860 1.00 94.31 207 ALA A CA 1
ATOM 1577 C C . ALA A 1 207 ? 13.962 -7.722 3.839 1.00 94.31 207 ALA A C 1
ATOM 1579 O O . ALA A 1 207 ? 13.674 -8.390 4.831 1.00 94.31 207 ALA A O 1
ATOM 1580 N N . HIS A 1 208 ? 13.194 -7.712 2.741 1.00 95.88 208 HIS A N 1
ATOM 1581 C CA . HIS A 1 208 ? 11.906 -8.410 2.622 1.00 95.88 208 HIS A CA 1
ATOM 1582 C C . HIS A 1 208 ? 11.823 -9.229 1.316 1.00 95.88 208 HIS A C 1
ATOM 1584 O O . HIS A 1 208 ? 11.038 -8.902 0.423 1.00 95.88 208 HIS A O 1
ATOM 1590 N N . PRO A 1 209 ? 12.597 -10.325 1.187 1.00 96.94 209 PRO A N 1
ATOM 1591 C CA . PRO A 1 209 ? 12.630 -11.145 -0.031 1.00 96.94 209 PRO A CA 1
ATOM 1592 C C . PRO A 1 209 ? 11.317 -11.906 -0.316 1.00 96.94 209 PRO A C 1
ATOM 1594 O O . PRO A 1 209 ? 11.128 -12.485 -1.385 1.00 96.94 209 PRO A O 1
ATOM 1597 N N . HIS A 1 210 ? 10.385 -11.915 0.636 1.00 97.38 210 HIS A N 1
ATOM 1598 C CA . HIS A 1 210 ? 9.088 -12.591 0.559 1.00 97.38 210 HIS A CA 1
ATOM 1599 C C . HIS A 1 210 ? 7.936 -11.690 0.086 1.00 97.38 210 HIS A C 1
ATOM 1601 O O . HIS A 1 210 ? 6.775 -12.080 0.215 1.00 97.38 210 HIS A O 1
ATOM 1607 N N . LEU A 1 211 ? 8.223 -10.499 -0.452 1.00 98.31 211 LEU A N 1
ATOM 1608 C CA . LEU A 1 211 ? 7.197 -9.617 -1.018 1.00 98.31 211 LEU A CA 1
ATOM 1609 C C . LEU A 1 211 ? 6.504 -10.256 -2.235 1.00 98.31 211 LEU A C 1
ATOM 1611 O O . LEU A 1 211 ? 7.146 -10.790 -3.134 1.00 98.31 211 LEU A O 1
ATOM 1615 N N . ILE A 1 212 ? 5.173 -10.166 -2.254 1.00 98.56 212 ILE A N 1
ATOM 1616 C CA . ILE A 1 212 ? 4.267 -10.784 -3.232 1.00 98.56 212 ILE A CA 1
ATOM 1617 C C . ILE A 1 212 ? 3.585 -9.724 -4.104 1.00 98.56 212 ILE A C 1
ATOM 1619 O O . ILE A 1 212 ? 3.467 -9.915 -5.318 1.00 98.56 212 ILE A O 1
ATOM 1623 N N . ASP A 1 213 ? 3.131 -8.626 -3.495 1.00 98.75 213 ASP A N 1
ATOM 1624 C CA . ASP A 1 213 ? 2.478 -7.493 -4.164 1.00 98.75 213 ASP A CA 1
ATOM 1625 C C . ASP A 1 213 ? 3.223 -6.209 -3.792 1.00 98.75 213 ASP A C 1
ATOM 1627 O O . ASP A 1 213 ? 3.334 -5.859 -2.612 1.00 98.75 213 ASP A O 1
ATOM 1631 N N . VAL A 1 214 ? 3.763 -5.529 -4.801 1.00 98.44 214 VAL A N 1
ATOM 1632 C CA . VAL A 1 214 ? 4.461 -4.255 -4.630 1.00 98.44 214 VAL A CA 1
ATOM 1633 C C . VAL A 1 214 ? 3.781 -3.195 -5.479 1.00 98.44 214 VAL A C 1
ATOM 1635 O O . VAL A 1 214 ? 3.651 -3.336 -6.697 1.00 98.44 214 VAL A O 1
ATOM 1638 N N . ARG A 1 215 ? 3.369 -2.107 -4.828 1.00 98.38 215 ARG A N 1
ATOM 1639 C CA . ARG A 1 215 ? 2.693 -0.972 -5.452 1.00 98.38 215 ARG A CA 1
ATOM 1640 C C . ARG A 1 215 ? 3.448 0.317 -5.163 1.00 98.38 215 ARG A C 1
ATOM 1642 O O . ARG A 1 215 ? 3.625 0.686 -4.007 1.00 98.38 215 ARG A O 1
ATOM 1649 N N . LEU A 1 216 ? 3.886 0.986 -6.218 1.00 97.25 216 LEU A N 1
ATOM 1650 C CA . LEU A 1 216 ? 4.674 2.211 -6.209 1.00 97.25 216 LEU A CA 1
ATOM 1651 C C . LEU A 1 216 ? 3.894 3.279 -6.982 1.00 97.25 216 LEU A C 1
ATOM 1653 O O . LEU A 1 216 ? 3.896 3.291 -8.209 1.00 97.25 216 LEU A O 1
ATOM 1657 N N . CYS A 1 217 ? 3.173 4.146 -6.278 1.00 96.62 217 CYS A N 1
ATOM 1658 C CA . CYS A 1 217 ? 2.204 5.055 -6.887 1.00 96.62 217 CYS A CA 1
ATOM 1659 C C . CYS A 1 217 ? 2.640 6.516 -6.735 1.00 96.62 217 CYS A C 1
ATOM 1661 O O . CYS A 1 217 ? 2.735 7.012 -5.622 1.00 96.62 217 CYS A O 1
ATOM 1663 N N . HIS A 1 218 ? 2.825 7.264 -7.819 1.00 94.94 218 HIS A N 1
ATOM 1664 C CA . HIS A 1 218 ? 3.177 8.691 -7.763 1.00 94.94 218 HIS A CA 1
ATOM 1665 C C . HIS A 1 218 ? 4.481 8.984 -6.993 1.00 94.94 218 HIS A C 1
ATOM 1667 O O . HIS A 1 218 ? 4.531 9.917 -6.190 1.00 94.94 218 HIS A O 1
ATOM 1673 N N . LEU A 1 219 ? 5.537 8.196 -7.232 1.00 92.88 219 LEU A N 1
ATOM 1674 C CA . LEU A 1 219 ? 6.861 8.407 -6.617 1.00 92.88 219 LEU A CA 1
ATOM 1675 C C . LEU A 1 219 ? 7.798 9.325 -7.435 1.00 92.88 219 LEU A C 1
ATOM 1677 O O . LEU A 1 219 ? 8.954 9.536 -7.078 1.00 92.88 219 LEU A O 1
ATOM 1681 N N . GLY A 1 220 ? 7.305 9.903 -8.536 1.00 90.12 220 GLY A N 1
ATOM 1682 C CA . GLY A 1 220 ? 8.082 10.807 -9.388 1.00 90.12 220 GLY A CA 1
ATOM 1683 C C . GLY A 1 220 ? 9.208 10.106 -10.156 1.00 90.12 220 GLY A C 1
ATOM 1684 O O . GLY A 1 220 ? 9.128 8.913 -10.446 1.00 90.12 220 GLY A O 1
ATOM 1685 N N . ASP A 1 221 ? 10.251 10.862 -10.505 1.00 93.81 221 ASP A N 1
ATOM 1686 C CA . ASP A 1 221 ? 11.335 10.411 -11.399 1.00 93.81 221 ASP A CA 1
ATOM 1687 C C . ASP A 1 221 ? 12.555 9.853 -10.648 1.00 93.81 221 ASP A C 1
ATOM 1689 O O . ASP A 1 221 ? 13.525 9.426 -11.270 1.00 93.81 221 ASP A O 1
ATOM 1693 N N . ASN A 1 222 ? 12.517 9.867 -9.313 1.00 93.81 222 ASN A N 1
ATOM 1694 C CA . ASN A 1 222 ? 13.629 9.445 -8.457 1.00 93.81 222 ASN A CA 1
ATOM 1695 C C . ASN A 1 222 ? 13.692 7.926 -8.245 1.00 93.81 222 ASN A C 1
ATOM 1697 O O . ASN A 1 222 ? 14.728 7.416 -7.825 1.00 93.81 222 ASN A O 1
ATOM 1701 N N . ILE A 1 223 ? 12.604 7.214 -8.549 1.00 96.31 223 ILE A N 1
ATOM 1702 C CA . ILE A 1 223 ? 12.593 5.754 -8.627 1.00 96.31 223 ILE A CA 1
ATOM 1703 C C . ILE A 1 223 ? 12.926 5.353 -10.059 1.00 96.31 223 ILE A C 1
ATOM 1705 O O . ILE A 1 223 ? 12.196 5.689 -10.997 1.00 96.31 223 ILE A O 1
ATOM 1709 N N . THR A 1 224 ? 14.032 4.636 -10.221 1.00 97.25 224 THR A N 1
ATOM 1710 C CA . THR A 1 224 ? 14.599 4.295 -11.524 1.00 97.25 224 THR A CA 1
ATOM 1711 C C . THR A 1 224 ? 14.656 2.787 -11.743 1.00 97.25 224 THR A C 1
ATOM 1713 O O . THR A 1 224 ? 14.234 1.969 -10.920 1.00 97.25 224 THR A O 1
ATOM 1716 N N . ASP A 1 225 ? 15.225 2.399 -12.881 1.00 97.62 225 ASP A N 1
ATOM 1717 C CA . ASP A 1 225 ? 15.516 1.012 -13.223 1.00 97.62 225 ASP A CA 1
ATOM 1718 C C . ASP A 1 225 ? 16.361 0.267 -12.176 1.00 97.62 225 ASP A C 1
ATOM 1720 O O . ASP A 1 225 ? 16.285 -0.960 -12.113 1.00 97.62 225 ASP A O 1
ATOM 1724 N N . ALA A 1 226 ? 17.123 0.975 -11.331 1.00 98.06 226 ALA A N 1
ATOM 1725 C CA . ALA A 1 226 ? 17.886 0.356 -10.249 1.00 98.06 226 ALA A CA 1
ATOM 1726 C C . ALA A 1 226 ? 16.977 -0.415 -9.275 1.00 98.06 226 ALA A C 1
ATOM 1728 O O . ALA A 1 226 ? 17.307 -1.536 -8.882 1.00 98.06 226 ALA A O 1
ATOM 1729 N N . THR A 1 227 ? 15.805 0.138 -8.939 1.00 98.25 227 THR A N 1
ATOM 1730 C CA . THR A 1 227 ? 14.808 -0.557 -8.113 1.00 98.25 227 THR A CA 1
ATOM 1731 C C . THR A 1 227 ? 14.285 -1.814 -8.813 1.00 98.25 227 THR A C 1
ATOM 1733 O O . THR A 1 227 ? 14.216 -2.875 -8.191 1.00 98.25 227 THR A O 1
ATOM 1736 N N . LEU A 1 228 ? 13.970 -1.742 -10.114 1.00 98.19 228 LEU A N 1
ATOM 1737 C CA . LEU A 1 228 ? 13.488 -2.907 -10.871 1.00 98.19 228 LEU A CA 1
ATOM 1738 C C . LEU A 1 228 ? 14.544 -4.016 -10.963 1.00 98.19 228 LEU A C 1
ATOM 1740 O O . LEU A 1 228 ? 14.210 -5.189 -10.810 1.00 98.19 228 LEU A O 1
ATOM 1744 N N . ASP A 1 229 ? 15.811 -3.660 -11.186 1.00 98.31 229 ASP A N 1
ATOM 1745 C CA . ASP A 1 229 ? 16.914 -4.622 -11.239 1.00 98.31 229 ASP A CA 1
ATOM 1746 C C . ASP A 1 229 ? 17.092 -5.347 -9.895 1.00 98.31 229 ASP A C 1
ATOM 1748 O O . ASP A 1 229 ? 17.278 -6.563 -9.871 1.00 98.31 229 ASP A O 1
ATOM 1752 N N . VAL A 1 230 ? 16.970 -4.638 -8.768 1.00 98.25 230 VAL A N 1
ATOM 1753 C CA . VAL A 1 230 ? 17.024 -5.262 -7.436 1.00 98.25 230 VAL A CA 1
ATOM 1754 C C . VAL A 1 230 ? 15.831 -6.183 -7.207 1.00 98.25 230 VAL A C 1
ATOM 1756 O O . VAL A 1 230 ? 16.020 -7.309 -6.748 1.00 98.25 230 VAL A O 1
ATOM 1759 N N . MET A 1 231 ? 14.614 -5.763 -7.558 1.00 98.50 231 MET A N 1
ATOM 1760 C CA . MET A 1 231 ? 13.427 -6.620 -7.441 1.00 98.50 231 MET A CA 1
ATOM 1761 C C . MET A 1 231 ? 13.568 -7.900 -8.274 1.00 98.50 231 MET A C 1
ATOM 1763 O O . MET A 1 231 ? 13.194 -8.969 -7.801 1.00 98.50 231 MET A O 1
ATOM 1767 N N . ALA A 1 232 ? 14.168 -7.816 -9.465 1.00 98.25 232 ALA A N 1
ATOM 1768 C CA . ALA A 1 232 ? 14.425 -8.970 -10.326 1.00 98.25 232 ALA A CA 1
ATOM 1769 C C . ALA A 1 232 ? 15.384 -9.988 -9.691 1.00 98.25 232 ALA A C 1
ATOM 1771 O O . ALA A 1 232 ? 15.247 -11.188 -9.914 1.00 98.25 232 ALA A O 1
ATOM 1772 N N . VAL A 1 233 ? 16.345 -9.515 -8.895 1.00 98.25 233 VAL A N 1
ATOM 1773 C CA . VAL A 1 233 ? 17.330 -10.364 -8.208 1.00 98.25 233 VAL A CA 1
ATOM 1774 C C . VAL A 1 233 ? 16.790 -10.910 -6.886 1.00 98.25 233 VAL A C 1
ATOM 1776 O O . VAL A 1 233 ? 17.046 -12.063 -6.548 1.00 98.25 233 VAL A O 1
ATOM 1779 N N . VAL A 1 234 ? 16.068 -10.090 -6.123 1.00 98.06 234 VAL A N 1
ATOM 1780 C CA . VAL A 1 234 ? 15.663 -10.403 -4.744 1.00 98.06 234 VAL A CA 1
ATOM 1781 C C . VAL A 1 234 ? 14.301 -11.094 -4.671 1.00 98.06 234 VAL A C 1
ATOM 1783 O O . VAL A 1 234 ? 14.091 -11.905 -3.772 1.00 98.06 234 VAL A O 1
ATOM 1786 N N . LEU A 1 235 ? 13.389 -10.806 -5.606 1.00 98.25 235 LEU A N 1
ATOM 1787 C CA . LEU A 1 235 ? 12.008 -11.305 -5.608 1.00 98.25 235 LEU A CA 1
ATOM 1788 C C . LEU A 1 235 ? 11.648 -12.229 -6.801 1.00 98.25 235 LEU A C 1
ATOM 1790 O O . LEU A 1 235 ? 10.492 -12.201 -7.242 1.00 98.25 235 LEU A O 1
ATOM 1794 N N . PRO A 1 236 ? 12.565 -13.042 -7.374 1.00 98.19 236 PRO A N 1
ATOM 1795 C CA . PRO A 1 236 ? 12.261 -13.822 -8.578 1.00 98.19 236 PRO A CA 1
ATOM 1796 C C . PRO A 1 236 ? 11.123 -14.830 -8.346 1.00 98.19 236 PRO A C 1
ATOM 1798 O O . PRO A 1 236 ? 10.228 -14.972 -9.180 1.00 98.19 236 PRO A O 1
ATOM 1801 N N . ASP A 1 237 ? 11.104 -15.471 -7.177 1.00 98.00 237 ASP A N 1
ATOM 1802 C CA . ASP A 1 237 ? 10.198 -16.584 -6.869 1.00 98.00 237 ASP A CA 1
ATOM 1803 C C . ASP A 1 237 ? 8.978 -16.184 -6.027 1.00 98.00 237 ASP A C 1
ATOM 1805 O O . ASP A 1 237 ? 8.203 -17.046 -5.617 1.00 98.00 237 ASP A O 1
ATOM 1809 N N . THR A 1 238 ? 8.807 -14.896 -5.725 1.00 98.19 238 THR A N 1
ATOM 1810 C CA . THR A 1 238 ? 7.783 -14.415 -4.778 1.00 98.19 238 THR A CA 1
ATOM 1811 C C . THR A 1 238 ? 6.881 -13.344 -5.375 1.00 98.19 238 THR A C 1
ATOM 1813 O O . THR A 1 238 ? 5.675 -13.359 -5.117 1.00 98.19 238 THR A O 1
ATOM 1816 N N . LEU A 1 239 ? 7.414 -12.464 -6.228 1.00 98.62 239 LEU A N 1
ATOM 1817 C CA . LEU A 1 239 ? 6.653 -11.354 -6.792 1.00 98.62 239 LEU A CA 1
ATOM 1818 C C . LEU A 1 239 ? 5.583 -11.842 -7.782 1.00 98.62 239 LEU A C 1
ATOM 1820 O O . LEU A 1 239 ? 5.884 -12.435 -8.819 1.00 98.62 239 LEU A O 1
ATOM 1824 N N . THR A 1 240 ? 4.320 -11.534 -7.487 1.00 98.50 240 THR A N 1
ATOM 1825 C CA . THR A 1 240 ? 3.157 -11.895 -8.320 1.00 98.50 240 THR A CA 1
ATOM 1826 C C . THR A 1 240 ? 2.446 -10.680 -8.907 1.00 98.50 240 THR A C 1
ATOM 1828 O O . THR A 1 240 ? 1.910 -10.767 -10.015 1.00 98.50 240 THR A O 1
ATOM 1831 N N . HIS A 1 241 ? 2.463 -9.547 -8.202 1.00 98.62 241 HIS A N 1
ATOM 1832 C CA . HIS A 1 241 ? 1.810 -8.311 -8.617 1.00 98.62 241 HIS A CA 1
ATOM 1833 C C . HIS A 1 241 ? 2.788 -7.145 -8.495 1.00 98.62 241 HIS A C 1
ATOM 1835 O O . HIS A 1 241 ? 3.379 -6.923 -7.439 1.00 98.62 241 HIS A O 1
ATOM 1841 N N . LEU A 1 242 ? 2.931 -6.390 -9.581 1.00 98.31 242 LEU A N 1
ATOM 1842 C CA . LEU A 1 242 ? 3.642 -5.121 -9.586 1.00 98.31 242 LEU A CA 1
ATOM 1843 C C . LEU A 1 242 ? 2.713 -4.032 -10.112 1.00 98.31 242 LEU A C 1
ATOM 1845 O O . LEU A 1 242 ? 2.217 -4.113 -11.233 1.00 98.31 242 LEU A O 1
ATOM 1849 N N . VAL A 1 243 ? 2.502 -2.989 -9.326 1.00 98.19 243 VAL A N 1
ATOM 1850 C CA . VAL A 1 243 ? 1.814 -1.780 -9.777 1.00 98.19 243 VAL A CA 1
ATOM 1851 C C . VAL A 1 243 ? 2.793 -0.634 -9.664 1.00 98.19 243 VAL A C 1
ATOM 1853 O O . VAL A 1 243 ? 3.227 -0.306 -8.570 1.00 98.19 243 VAL A O 1
ATOM 1856 N N . VAL A 1 244 ? 3.131 -0.009 -10.779 1.00 97.19 244 VAL A N 1
ATOM 1857 C CA . VAL A 1 244 ? 3.836 1.265 -10.780 1.00 97.19 244 VAL A CA 1
ATOM 1858 C C . VAL A 1 244 ? 2.946 2.280 -11.469 1.00 97.19 244 VAL A C 1
ATOM 1860 O O . VAL A 1 244 ? 2.455 2.018 -12.563 1.00 97.19 244 VAL A O 1
ATOM 1863 N N . THR A 1 245 ? 2.693 3.421 -10.840 1.00 96.25 245 THR A N 1
ATOM 1864 C CA . THR A 1 245 ? 1.935 4.497 -11.481 1.00 96.25 245 THR A CA 1
ATOM 1865 C C . THR A 1 245 ? 2.670 5.816 -11.355 1.00 96.25 245 THR A C 1
ATOM 1867 O O . THR A 1 245 ? 3.254 6.104 -10.314 1.00 96.25 245 THR A O 1
ATOM 1870 N N . HIS A 1 246 ? 2.627 6.635 -12.408 1.00 95.38 246 HIS A N 1
ATOM 1871 C CA . HIS A 1 246 ? 3.225 7.975 -12.410 1.00 95.38 246 HIS A CA 1
ATOM 1872 C C . HIS A 1 246 ? 4.702 7.988 -11.948 1.00 95.38 246 HIS A C 1
ATOM 1874 O O . HIS A 1 246 ? 5.110 8.835 -11.148 1.00 95.38 246 HIS A O 1
ATOM 1880 N N . THR A 1 247 ? 5.494 7.032 -12.444 1.00 94.38 247 THR A N 1
ATOM 1881 C CA . THR A 1 247 ? 6.944 6.933 -12.212 1.00 94.38 247 THR A CA 1
ATOM 1882 C C . THR A 1 247 ? 7.657 6.914 -13.559 1.00 94.38 247 THR A C 1
ATOM 1884 O O . THR A 1 247 ? 7.677 5.885 -14.235 1.00 94.38 247 THR A O 1
ATOM 1887 N N . HIS A 1 248 ? 8.220 8.049 -13.983 1.00 94.81 248 HIS A N 1
ATOM 1888 C CA . HIS A 1 248 ? 8.809 8.178 -15.324 1.00 94.81 248 HIS A CA 1
ATOM 1889 C C . HIS A 1 248 ? 10.286 7.766 -15.399 1.00 94.81 248 HIS A C 1
ATOM 1891 O O . HIS A 1 248 ? 10.862 7.757 -16.486 1.00 94.81 248 HIS A O 1
ATOM 1897 N N . GLY A 1 249 ? 10.899 7.405 -14.267 1.00 95.38 249 GLY A N 1
ATOM 1898 C CA . GLY A 1 249 ? 12.279 6.915 -14.207 1.00 95.38 249 GLY A CA 1
ATOM 1899 C C . GLY A 1 249 ? 12.468 5.478 -14.709 1.00 95.38 249 GLY A C 1
ATOM 1900 O O . GLY A 1 249 ? 13.602 5.006 -14.777 1.00 95.38 249 GLY A O 1
ATOM 1901 N N . LEU A 1 250 ? 11.382 4.780 -15.061 1.00 96.38 250 LEU A N 1
ATOM 1902 C CA . LEU A 1 250 ? 11.416 3.384 -15.497 1.00 96.38 250 LEU A CA 1
ATOM 1903 C C . LEU A 1 250 ? 11.513 3.248 -17.016 1.00 96.38 250 LEU A C 1
ATOM 1905 O O . LEU A 1 250 ? 10.852 3.965 -17.768 1.00 96.38 250 LEU A O 1
ATOM 1909 N N . THR A 1 251 ? 12.263 2.249 -17.477 1.00 96.38 251 THR A N 1
ATOM 1910 C CA . THR A 1 251 ? 12.408 1.939 -18.900 1.00 96.38 251 THR A CA 1
ATOM 1911 C C . THR A 1 251 ? 11.831 0.571 -19.261 1.00 96.38 251 THR A C 1
ATOM 1913 O O . THR A 1 251 ? 11.883 -0.402 -18.504 1.00 96.38 251 THR A O 1
ATOM 1916 N N . ALA A 1 252 ? 11.293 0.460 -20.480 1.00 96.56 252 ALA A N 1
ATOM 1917 C CA . ALA A 1 252 ? 10.738 -0.798 -20.975 1.00 96.56 252 ALA A CA 1
ATOM 1918 C C . ALA A 1 252 ? 11.744 -1.963 -20.981 1.00 96.56 252 ALA A C 1
ATOM 1920 O O . ALA A 1 252 ? 11.345 -3.075 -20.634 1.00 96.56 252 ALA A O 1
ATOM 1921 N N . PRO A 1 253 ? 13.028 -1.790 -21.357 1.00 96.81 253 PRO A N 1
ATOM 1922 C CA . PRO A 1 253 ? 13.977 -2.898 -21.317 1.00 96.81 253 PRO A CA 1
ATOM 1923 C C . PRO A 1 253 ? 14.199 -3.472 -19.914 1.00 96.81 253 PRO A C 1
ATOM 1925 O O . PRO A 1 253 ? 14.309 -4.687 -19.763 1.00 96.81 253 PRO A O 1
ATOM 1928 N N . ARG A 1 254 ? 14.218 -2.626 -18.882 1.00 97.06 254 ARG A N 1
ATOM 1929 C CA . ARG A 1 254 ? 14.425 -3.058 -17.493 1.00 97.06 254 ARG A CA 1
ATOM 1930 C C . ARG A 1 254 ? 13.170 -3.670 -16.894 1.00 97.06 254 ARG A C 1
ATOM 1932 O O . ARG A 1 254 ? 13.251 -4.703 -16.233 1.00 97.06 254 ARG A O 1
ATOM 1939 N N . LEU A 1 255 ? 11.997 -3.155 -17.258 1.00 97.50 255 LEU A N 1
ATOM 1940 C CA . LEU A 1 255 ? 10.741 -3.828 -16.942 1.00 97.50 255 LEU A CA 1
ATOM 1941 C C . LEU A 1 255 ? 10.651 -5.224 -17.581 1.00 97.50 255 LEU A C 1
ATOM 1943 O O . LEU A 1 255 ? 10.222 -6.169 -16.926 1.00 97.50 255 LEU A O 1
ATOM 1947 N N . ARG A 1 256 ? 11.092 -5.397 -18.835 1.00 97.19 256 ARG A N 1
ATOM 1948 C CA . ARG A 1 256 ? 11.177 -6.734 -19.451 1.00 97.19 256 ARG A CA 1
ATOM 1949 C C . ARG A 1 256 ? 12.125 -7.659 -18.707 1.00 97.19 256 ARG A C 1
ATOM 1951 O O . ARG A 1 256 ? 11.793 -8.828 -18.534 1.00 97.19 256 ARG A O 1
ATOM 1958 N N . HIS A 1 257 ? 13.287 -7.146 -18.301 1.00 97.38 257 HIS A N 1
ATOM 1959 C CA . HIS A 1 257 ? 14.256 -7.909 -17.521 1.00 97.38 257 HIS A CA 1
ATOM 1960 C C . HIS A 1 257 ? 13.609 -8.445 -16.237 1.00 97.38 257 HIS A C 1
ATOM 1962 O O . HIS A 1 257 ? 13.654 -9.650 -16.002 1.00 97.38 257 HIS A O 1
ATOM 1968 N N . LEU A 1 258 ? 12.888 -7.594 -15.498 1.00 98.06 258 LEU A N 1
ATOM 1969 C CA . LEU A 1 258 ? 12.102 -8.006 -14.334 1.00 98.06 258 LEU A CA 1
ATOM 1970 C C . LEU A 1 258 ? 11.046 -9.071 -14.680 1.00 98.06 258 LEU A C 1
ATOM 1972 O O . LEU A 1 258 ? 10.962 -10.099 -14.015 1.00 98.06 258 LEU A O 1
ATOM 1976 N N . ILE A 1 259 ? 10.257 -8.866 -15.741 1.00 98.00 259 ILE A N 1
ATOM 1977 C CA . ILE A 1 259 ? 9.221 -9.825 -16.177 1.00 98.00 259 ILE A CA 1
ATOM 1978 C C . ILE A 1 259 ? 9.826 -11.195 -16.536 1.00 98.00 259 ILE A C 1
ATOM 1980 O O . ILE A 1 259 ? 9.197 -12.233 -16.297 1.00 98.00 259 ILE A O 1
ATOM 1984 N N . GLY A 1 260 ? 11.026 -11.198 -17.121 1.00 97.50 260 GLY A N 1
ATOM 1985 C CA . GLY A 1 260 ? 11.802 -12.398 -17.426 1.00 97.50 260 GLY A CA 1
ATOM 1986 C C . GLY A 1 260 ? 12.342 -13.096 -16.178 1.00 97.50 260 GLY A C 1
ATOM 1987 O O . GLY A 1 260 ? 12.276 -14.320 -16.101 1.00 97.50 260 GLY A O 1
ATOM 1988 N N . ALA A 1 261 ? 12.833 -12.324 -15.207 1.00 97.81 261 ALA A N 1
ATOM 1989 C CA . ALA A 1 261 ? 13.416 -12.826 -13.964 1.00 97.81 261 ALA A CA 1
ATOM 1990 C C . ALA A 1 261 ? 12.374 -13.348 -12.960 1.00 97.81 261 ALA A C 1
ATOM 1992 O O . ALA A 1 261 ? 12.673 -14.268 -12.206 1.00 97.81 261 ALA A O 1
ATOM 1993 N N . CYS A 1 262 ? 11.151 -12.807 -12.974 1.00 98.31 262 CYS A N 1
ATOM 1994 C CA . CYS A 1 262 ? 10.070 -13.188 -12.063 1.00 98.31 262 CYS A CA 1
ATOM 1995 C C . CYS A 1 262 ? 9.022 -14.071 -12.773 1.00 98.31 262 CYS A C 1
ATOM 1997 O O . CYS A 1 262 ? 8.033 -13.543 -13.303 1.00 98.31 262 CYS A O 1
ATOM 1999 N N . PRO A 1 263 ? 9.172 -15.412 -12.817 1.00 97.75 263 PRO A N 1
ATOM 2000 C CA . PRO A 1 263 ? 8.231 -16.307 -13.501 1.00 97.75 263 PRO A CA 1
ATOM 2001 C C . PRO A 1 263 ? 6.816 -16.305 -12.904 1.00 97.75 263 PRO A C 1
ATOM 2003 O O . PRO A 1 263 ? 5.855 -16.540 -13.642 1.00 97.75 263 PRO A O 1
ATOM 2006 N N . LEU A 1 264 ? 6.673 -16.017 -11.604 1.00 98.12 264 LEU A N 1
ATOM 2007 C CA . LEU A 1 264 ? 5.373 -15.966 -10.920 1.00 98.12 264 LEU A CA 1
ATOM 2008 C C . LEU A 1 264 ? 4.616 -14.647 -11.116 1.00 98.12 264 LEU A C 1
ATOM 2010 O O . LEU A 1 264 ? 3.434 -14.573 -10.776 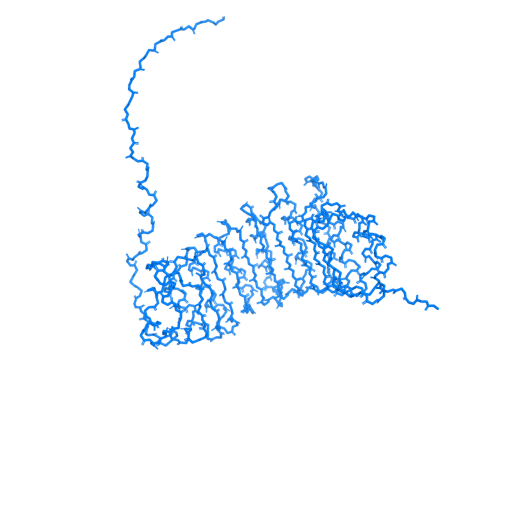1.00 98.12 264 LEU A O 1
ATOM 2014 N N . LEU A 1 265 ? 5.252 -13.630 -11.707 1.00 98.38 265 LEU A N 1
ATOM 2015 C CA . LEU A 1 265 ? 4.619 -12.340 -11.968 1.00 98.38 265 LEU A CA 1
ATOM 2016 C C . LEU A 1 265 ? 3.404 -12.544 -12.887 1.00 98.38 265 LEU A C 1
ATOM 2018 O O . LEU A 1 265 ? 3.532 -13.008 -14.025 1.00 98.38 265 LEU A O 1
ATOM 2022 N N . ALA A 1 266 ? 2.216 -12.251 -12.371 1.00 97.88 266 ALA A N 1
ATOM 2023 C CA . ALA A 1 266 ? 0.933 -12.500 -13.023 1.00 97.88 266 ALA A CA 1
ATOM 2024 C C . ALA A 1 266 ? 0.273 -11.205 -13.505 1.00 97.88 266 ALA A C 1
ATOM 2026 O O . ALA A 1 266 ? -0.504 -11.228 -14.464 1.00 97.88 266 ALA A O 1
ATOM 2027 N N . PHE A 1 267 ? 0.598 -10.082 -12.866 1.00 97.19 267 PHE A N 1
ATOM 2028 C CA . PHE A 1 267 ? 0.026 -8.783 -13.173 1.00 97.19 267 PHE A CA 1
ATOM 2029 C C . PHE A 1 267 ? 1.078 -7.680 -13.066 1.00 97.19 267 PHE A C 1
ATOM 2031 O O . PHE A 1 267 ? 1.787 -7.589 -12.062 1.00 97.19 267 PHE A O 1
ATOM 2038 N N . VAL A 1 268 ? 1.150 -6.833 -14.095 1.00 97.38 268 VAL A N 1
ATOM 2039 C CA . VAL A 1 268 ? 1.935 -5.595 -14.077 1.00 97.38 268 VAL A CA 1
ATOM 2040 C C . VAL A 1 268 ? 1.050 -4.432 -14.509 1.00 97.38 268 VAL A C 1
ATOM 2042 O O . VAL A 1 268 ? 0.434 -4.498 -15.570 1.00 97.38 268 VAL A O 1
ATOM 2045 N N . SER A 1 269 ? 1.004 -3.365 -13.720 1.00 96.69 269 SER A N 1
ATOM 2046 C CA . SER A 1 269 ? 0.383 -2.089 -14.087 1.00 96.69 269 SER A CA 1
ATOM 2047 C C . SER A 1 269 ? 1.460 -1.012 -14.159 1.00 96.69 269 SER A C 1
ATOM 2049 O O . SER A 1 269 ? 2.304 -0.958 -13.271 1.00 96.69 269 SER A O 1
ATOM 2051 N N . ILE A 1 270 ? 1.451 -0.193 -15.210 1.00 95.69 270 ILE A N 1
ATOM 2052 C CA . ILE A 1 270 ? 2.455 0.855 -15.504 1.00 95.69 270 ILE A CA 1
ATOM 2053 C C . ILE A 1 270 ? 1.791 2.158 -15.971 1.00 95.69 270 ILE A C 1
ATOM 2055 O O . ILE A 1 270 ? 2.280 2.877 -16.847 1.00 95.69 270 ILE A O 1
ATOM 2059 N N . GLU A 1 271 ? 0.633 2.442 -15.379 1.00 94.25 271 GLU A N 1
ATOM 2060 C CA . GLU A 1 271 ? -0.200 3.598 -15.685 1.00 94.25 271 GLU A CA 1
ATOM 2061 C C . GLU A 1 271 ? 0.591 4.906 -15.562 1.00 94.25 271 GLU A C 1
ATOM 2063 O O . GLU A 1 271 ? 1.210 5.198 -14.539 1.00 94.25 271 GLU A O 1
ATOM 2068 N N . ALA A 1 272 ? 0.558 5.712 -16.623 1.00 93.56 272 ALA A N 1
ATOM 2069 C CA . ALA A 1 272 ? 1.228 7.008 -16.674 1.00 93.56 272 ALA A CA 1
ATOM 2070 C C . ALA A 1 272 ? 2.743 6.974 -16.358 1.00 93.56 272 ALA A C 1
ATOM 2072 O O . ALA A 1 272 ? 3.312 7.999 -16.004 1.00 93.56 272 ALA A O 1
ATOM 2073 N N . CYS A 1 273 ? 3.441 5.847 -16.547 1.00 94.81 273 CYS A N 1
ATOM 2074 C CA . CYS A 1 273 ? 4.903 5.768 -16.374 1.00 94.81 273 CYS A CA 1
ATOM 2075 C C . CYS A 1 273 ? 5.701 6.275 -17.591 1.00 94.81 273 CYS A C 1
ATOM 2077 O O . CYS A 1 273 ? 6.922 6.205 -17.614 1.00 94.81 273 CYS A O 1
ATOM 2079 N N . GLY A 1 274 ? 5.035 6.785 -18.634 1.00 93.69 274 GLY A N 1
ATOM 2080 C CA . GLY A 1 274 ? 5.701 7.185 -19.883 1.00 93.69 274 GLY A CA 1
ATOM 2081 C C . GLY A 1 274 ? 6.158 6.008 -20.755 1.00 93.69 274 GLY A C 1
ATOM 2082 O O . GLY A 1 274 ? 6.942 6.210 -21.678 1.00 93.69 274 GLY A O 1
ATOM 2083 N N . LEU A 1 275 ? 5.654 4.802 -20.474 1.00 93.38 275 LEU A N 1
ATOM 2084 C CA . LEU A 1 275 ? 5.841 3.609 -21.292 1.00 93.38 275 LEU A CA 1
ATOM 2085 C C . LEU A 1 275 ? 4.661 3.447 -22.250 1.00 93.38 275 LEU A C 1
ATOM 2087 O O . LEU A 1 275 ? 3.492 3.505 -21.858 1.00 93.38 275 LEU A O 1
ATOM 2091 N N . PHE A 1 276 ? 4.973 3.225 -23.517 1.00 90.75 276 PHE A N 1
ATOM 2092 C CA . PHE A 1 276 ? 3.995 3.107 -24.584 1.00 90.75 276 PHE A CA 1
ATOM 2093 C C . PHE A 1 276 ? 3.958 1.683 -25.121 1.00 90.75 276 PHE A C 1
ATOM 2095 O O . PHE A 1 276 ? 4.887 0.893 -24.962 1.00 90.75 276 PHE A O 1
ATOM 2102 N N . TRP A 1 277 ? 2.880 1.351 -25.825 1.00 87.75 277 TRP A N 1
ATOM 2103 C CA . TRP A 1 277 ? 2.723 0.036 -26.440 1.00 87.75 277 TRP A CA 1
ATOM 2104 C C . TRP A 1 277 ? 3.877 -0.327 -27.388 1.00 87.75 277 TRP A C 1
ATOM 2106 O O . TRP A 1 277 ? 4.308 -1.477 -27.422 1.00 87.75 277 TRP A O 1
ATOM 2116 N N . TYR A 1 278 ? 4.416 0.639 -28.141 1.00 89.69 278 TYR A N 1
ATOM 2117 C CA . TYR A 1 278 ? 5.504 0.400 -29.099 1.00 89.69 278 TYR A CA 1
ATOM 2118 C C . TYR A 1 278 ? 6.843 0.131 -28.418 1.00 89.69 278 TYR A C 1
ATOM 2120 O O . TYR A 1 278 ? 7.768 -0.352 -29.068 1.00 89.69 278 TYR A O 1
ATOM 2128 N N . ASP A 1 279 ? 6.945 0.395 -27.116 1.00 93.00 279 ASP A N 1
ATOM 2129 C CA . ASP A 1 279 ? 8.099 -0.014 -26.335 1.00 93.00 279 ASP A CA 1
ATOM 2130 C C . ASP A 1 279 ? 8.089 -1.524 -26.072 1.00 93.00 279 ASP A C 1
ATOM 2132 O O . ASP A 1 279 ? 9.083 -2.012 -25.544 1.00 93.00 279 ASP A O 1
ATOM 2136 N N . PHE A 1 280 ? 7.027 -2.254 -26.471 1.00 93.31 280 PHE A N 1
ATOM 2137 C CA . PHE A 1 280 ? 6.799 -3.705 -26.340 1.00 93.31 280 PHE A CA 1
ATOM 2138 C C . PHE A 1 280 ? 6.354 -4.357 -27.675 1.00 93.31 280 PHE A C 1
ATOM 2140 O O . PHE A 1 280 ? 5.258 -4.925 -27.759 1.00 93.31 280 PHE A O 1
ATOM 2147 N N . PRO A 1 281 ? 7.173 -4.300 -28.751 1.00 92.12 281 PRO A N 1
ATOM 2148 C CA . PRO A 1 281 ? 6.863 -4.869 -30.069 1.00 92.12 281 PRO A CA 1
ATOM 2149 C C . PRO A 1 281 ? 6.452 -6.349 -30.052 1.00 92.12 281 PRO A C 1
ATOM 2151 O O . PRO A 1 281 ? 5.659 -6.780 -30.890 1.00 92.12 281 PRO A O 1
ATOM 2154 N N . GLU A 1 282 ? 6.941 -7.140 -29.099 1.00 92.25 282 GLU A N 1
ATOM 2155 C CA . GLU A 1 282 ? 6.594 -8.554 -28.942 1.00 92.25 282 GLU A CA 1
ATOM 2156 C C . GLU A 1 282 ? 5.092 -8.798 -28.721 1.00 92.25 282 GLU A C 1
ATOM 2158 O O . GLU A 1 282 ? 4.564 -9.836 -29.127 1.00 92.25 282 GLU A O 1
ATOM 2163 N N . LEU A 1 283 ? 4.377 -7.822 -28.151 1.00 89.75 283 LEU A N 1
ATOM 2164 C CA . LEU A 1 283 ? 2.933 -7.910 -27.946 1.00 89.75 283 LEU A CA 1
ATOM 2165 C C . LEU A 1 283 ? 2.162 -7.831 -29.278 1.00 89.75 283 LEU A C 1
ATOM 2167 O O . LEU A 1 283 ? 1.071 -8.392 -29.389 1.00 89.75 283 LEU A O 1
ATOM 2171 N N . PHE A 1 284 ? 2.746 -7.211 -30.312 1.00 85.44 284 PHE A N 1
ATOM 2172 C CA . PHE A 1 284 ? 2.157 -7.096 -31.654 1.00 85.44 284 PHE A CA 1
ATOM 2173 C C . PHE A 1 284 ? 2.347 -8.365 -32.468 1.00 85.44 284 PHE A C 1
ATOM 2175 O O . PHE A 1 284 ? 1.406 -8.851 -33.098 1.00 85.44 284 PHE A O 1
ATOM 2182 N N . LEU A 1 285 ? 3.561 -8.918 -32.429 1.00 80.31 285 LEU A N 1
ATOM 2183 C CA . LEU A 1 285 ? 3.921 -10.124 -33.176 1.00 80.31 285 LEU A CA 1
ATOM 2184 C C . LEU A 1 285 ? 3.117 -11.343 -32.716 1.00 80.31 285 LEU A C 1
ATOM 2186 O O . LEU A 1 285 ? 2.789 -12.216 -33.514 1.00 80.31 285 LEU A O 1
ATOM 2190 N N . ALA A 1 286 ? 2.742 -11.368 -31.441 1.00 71.19 286 ALA A N 1
ATOM 2191 C CA . ALA A 1 286 ? 1.963 -12.435 -30.832 1.00 71.19 286 ALA A CA 1
ATOM 2192 C C . ALA A 1 286 ? 0.488 -12.497 -31.276 1.00 71.19 286 ALA A C 1
ATOM 2194 O O . ALA A 1 286 ? -0.265 -13.339 -30.784 1.00 71.19 286 ALA A O 1
ATOM 2195 N N . GLY A 1 287 ? 0.028 -11.576 -32.133 1.00 70.69 287 GLY A N 1
ATOM 2196 C CA . GLY A 1 287 ? -1.395 -11.459 -32.452 1.00 70.69 287 GLY A CA 1
ATOM 2197 C C . GLY A 1 287 ? -2.234 -11.133 -31.214 1.00 70.69 287 GLY A C 1
ATOM 2198 O O . GLY A 1 287 ? -3.439 -11.387 -31.200 1.00 70.69 287 GLY A O 1
ATOM 2199 N N . CYS A 1 288 ? -1.613 -10.563 -30.171 1.00 63.28 288 CYS A N 1
ATOM 2200 C CA . CYS A 1 288 ? -2.263 -10.148 -28.935 1.00 63.28 288 CYS A CA 1
ATOM 2201 C C . CYS A 1 288 ? -3.064 -8.854 -29.177 1.00 63.28 288 CYS A C 1
ATOM 2203 O O . CYS A 1 288 ? -2.910 -7.854 -28.488 1.00 63.28 288 CYS A O 1
ATOM 2205 N N . ARG A 1 289 ? -3.949 -8.871 -30.182 1.00 57.56 289 ARG A N 1
ATOM 2206 C CA . ARG A 1 289 ? -4.997 -7.875 -30.394 1.00 57.56 289 ARG A CA 1
ATOM 2207 C C . ARG A 1 289 ? -6.077 -8.113 -29.340 1.00 57.56 289 ARG A C 1
ATOM 2209 O O . ARG A 1 289 ? -7.059 -8.806 -29.593 1.00 57.56 289 ARG A O 1
ATOM 2216 N N . ARG A 1 290 ? -5.908 -7.593 -28.125 1.00 53.06 290 ARG A N 1
ATOM 2217 C CA . ARG A 1 290 ? -7.037 -7.433 -27.197 1.00 53.06 290 ARG A CA 1
ATOM 2218 C C . ARG A 1 290 ? -7.372 -5.959 -27.078 1.00 53.06 290 ARG A C 1
ATOM 2220 O O . ARG A 1 290 ? -6.546 -5.203 -26.591 1.00 53.06 290 ARG A O 1
ATOM 2227 N N . ARG A 1 291 ? -8.591 -5.631 -27.529 1.00 47.06 291 ARG A N 1
ATOM 2228 C CA . ARG A 1 291 ? -9.404 -4.439 -27.240 1.00 47.06 291 ARG A CA 1
ATOM 2229 C C . ARG A 1 291 ? -8.612 -3.244 -26.695 1.00 47.06 291 ARG A C 1
ATOM 2231 O O . ARG A 1 291 ? -8.881 -2.784 -25.592 1.00 47.06 291 ARG A O 1
ATOM 2238 N N . VAL A 1 292 ? -7.728 -2.671 -27.503 1.00 48.38 292 VAL A N 1
ATOM 2239 C CA . VAL A 1 292 ? -7.904 -1.232 -27.637 1.00 48.38 292 VAL A CA 1
ATOM 2240 C C . VAL A 1 292 ? -9.157 -1.154 -28.484 1.00 48.38 292 VAL A C 1
ATOM 2242 O O . VAL A 1 292 ? -9.140 -1.581 -29.633 1.00 48.38 292 VAL A O 1
ATOM 2245 N N . ASP A 1 293 ? -10.287 -0.867 -27.849 1.00 44.09 293 ASP A N 1
ATOM 2246 C CA . ASP A 1 293 ? -11.528 -0.598 -28.563 1.00 44.09 293 ASP A CA 1
ATOM 2247 C C . ASP A 1 293 ? -11.156 0.372 -29.696 1.00 44.09 293 ASP A C 1
ATOM 2249 O O . ASP A 1 293 ? -10.518 1.389 -29.415 1.00 44.09 293 ASP A O 1
ATOM 2253 N N . ASP A 1 294 ? -11.427 0.049 -30.965 1.00 48.53 294 ASP A N 1
ATOM 2254 C CA . ASP A 1 294 ? -11.021 0.918 -32.086 1.00 48.53 294 ASP A CA 1
ATOM 2255 C C . ASP A 1 294 ? -11.591 2.345 -31.887 1.00 48.53 294 ASP A C 1
ATOM 2257 O O . ASP A 1 294 ? -11.001 3.341 -32.299 1.00 48.53 294 ASP A O 1
ATOM 2261 N N . THR A 1 295 ? -12.667 2.458 -31.098 1.00 49.28 295 THR A N 1
ATOM 2262 C CA . THR A 1 295 ? -13.256 3.713 -30.613 1.00 49.28 295 THR A CA 1
ATOM 2263 C C . THR A 1 295 ? -12.369 4.538 -29.660 1.00 49.28 295 THR A C 1
ATOM 2265 O O . THR A 1 295 ? -12.508 5.761 -29.613 1.00 49.28 295 THR A O 1
ATOM 2268 N N . ILE A 1 296 ? -11.458 3.915 -28.905 1.00 47.06 296 ILE A N 1
ATOM 2269 C CA . ILE A 1 296 ? -10.488 4.578 -28.013 1.00 47.06 296 ILE A CA 1
ATOM 2270 C C . ILE A 1 296 ? -9.258 5.034 -28.809 1.00 47.06 296 ILE A C 1
ATOM 2272 O O . ILE A 1 296 ? -8.753 6.127 -28.558 1.00 47.06 296 ILE A O 1
ATOM 2276 N N . VAL A 1 297 ? -8.816 4.265 -29.814 1.00 51.69 297 VAL A N 1
ATOM 2277 C CA . VAL A 1 297 ? -7.733 4.682 -30.730 1.00 51.69 297 VAL A CA 1
ATOM 2278 C C . VAL A 1 297 ? -8.121 5.975 -31.462 1.00 51.69 297 VAL A C 1
ATOM 2280 O O . VAL A 1 297 ? -7.327 6.916 -31.515 1.00 51.69 297 VAL A O 1
ATOM 2283 N N . ASP A 1 298 ? -9.367 6.058 -31.941 1.00 51.75 298 ASP A N 1
ATOM 2284 C CA . ASP A 1 298 ? -9.881 7.226 -32.670 1.00 51.75 298 ASP A CA 1
ATOM 2285 C C . ASP A 1 298 ? -10.096 8.467 -31.783 1.00 51.75 298 ASP A C 1
ATOM 2287 O O . ASP A 1 298 ? -10.030 9.595 -32.276 1.00 51.75 298 ASP A O 1
ATOM 2291 N N . ARG A 1 299 ? -10.327 8.303 -30.470 1.00 51.78 299 ARG A N 1
ATOM 2292 C CA . ARG A 1 299 ? -10.531 9.431 -29.534 1.00 51.78 299 ARG A CA 1
ATOM 2293 C C . ARG A 1 299 ? -9.265 9.892 -28.816 1.00 51.78 299 ARG A C 1
ATOM 2295 O O . ARG A 1 299 ? -9.164 11.074 -28.494 1.00 51.78 299 ARG A O 1
ATOM 2302 N N . CYS A 1 300 ? -8.318 8.995 -28.547 1.00 50.28 300 CYS A N 1
ATOM 2303 C CA . CYS A 1 300 ? -7.124 9.297 -27.749 1.00 50.28 300 CYS A CA 1
ATOM 2304 C C . CYS A 1 300 ? -5.869 9.578 -28.597 1.00 50.28 300 CYS A C 1
ATOM 2306 O O . CYS A 1 300 ? -4.843 9.999 -28.058 1.00 50.28 300 CYS A O 1
ATOM 2308 N N . GLY A 1 301 ? -5.942 9.410 -29.923 1.00 55.44 301 GLY A N 1
ATOM 2309 C CA . GLY A 1 301 ? -4.800 9.597 -30.816 1.00 55.44 301 GLY A CA 1
ATOM 2310 C C . GLY A 1 301 ? -3.704 8.533 -30.611 1.00 55.44 301 GLY A C 1
ATOM 2311 O O . GLY A 1 301 ? -3.879 7.583 -29.851 1.00 55.44 301 GLY A O 1
ATOM 2312 N N . PRO A 1 302 ? -2.536 8.667 -31.270 1.00 55.72 302 PRO A N 1
ATOM 2313 C CA . PRO A 1 302 ? -1.471 7.652 -31.273 1.00 55.72 302 PRO A CA 1
ATOM 2314 C C . PRO A 1 302 ? -0.778 7.416 -29.912 1.00 55.72 302 PRO A C 1
ATOM 2316 O O . PRO A 1 302 ? 0.148 6.609 -29.831 1.00 55.72 302 PRO A O 1
ATOM 2319 N N . PHE A 1 303 ? -1.208 8.088 -28.842 1.00 58.66 303 PHE A N 1
ATOM 2320 C CA . PHE A 1 303 ? -0.600 8.049 -27.509 1.00 58.66 303 PHE A CA 1
ATOM 2321 C C . PHE A 1 303 ? -1.385 7.156 -26.545 1.00 58.66 303 PHE A C 1
ATOM 2323 O O . PHE A 1 303 ? -1.722 7.565 -25.437 1.00 58.66 303 PHE A O 1
ATOM 2330 N N . LEU A 1 304 ? -1.698 5.933 -26.965 1.00 62.50 304 LEU A N 1
ATOM 2331 C CA . LEU A 1 304 ? -2.276 4.947 -26.057 1.00 62.50 304 LEU A CA 1
ATOM 2332 C C . LEU A 1 304 ? -1.202 4.532 -25.053 1.00 62.50 304 LEU A C 1
ATOM 2334 O O . LEU A 1 304 ? -0.247 3.827 -25.393 1.00 62.50 304 LEU A O 1
ATOM 2338 N N . PHE A 1 305 ? -1.338 5.017 -23.826 1.00 70.69 305 PHE A N 1
ATOM 2339 C CA . PHE A 1 305 ? -0.526 4.554 -22.716 1.00 70.69 305 PHE A CA 1
ATOM 2340 C C . PHE A 1 305 ? -0.851 3.091 -22.459 1.00 70.69 305 PHE A C 1
ATOM 2342 O O . PHE A 1 305 ? -2.002 2.659 -22.527 1.00 70.69 305 PHE A O 1
ATOM 2349 N N . MET A 1 306 ? 0.184 2.311 -22.197 1.00 80.25 306 MET A N 1
ATOM 2350 C CA . MET A 1 306 ? -0.023 0.949 -21.760 1.00 80.25 306 MET A CA 1
ATOM 2351 C C . MET A 1 306 ? -0.282 0.980 -20.261 1.00 80.25 306 MET A C 1
ATOM 2353 O O . MET A 1 306 ? 0.602 1.314 -19.484 1.00 80.25 306 MET A O 1
ATOM 2357 N N . GLU A 1 307 ? -1.505 0.652 -19.866 1.00 85.56 307 GLU A N 1
ATOM 2358 C CA . GLU A 1 307 ? -1.892 0.698 -18.457 1.00 85.56 307 GLU A CA 1
ATOM 2359 C C . GLU A 1 307 ? -1.576 -0.621 -17.753 1.00 85.56 307 GLU A C 1
ATOM 2361 O O . GLU A 1 307 ? -1.020 -0.615 -16.659 1.00 85.56 307 GLU A O 1
ATOM 2366 N N . GLN A 1 308 ? -1.899 -1.759 -18.381 1.00 90.62 308 GLN A N 1
ATOM 2367 C CA . GLN A 1 308 ? -1.867 -3.068 -17.725 1.00 90.62 308 GLN A CA 1
ATOM 2368 C C . GLN A 1 308 ? -1.358 -4.191 -18.639 1.00 90.62 308 GLN A C 1
ATOM 2370 O O . GLN A 1 308 ? -1.713 -4.297 -19.814 1.00 90.62 308 GLN A O 1
ATOM 2375 N N . LEU A 1 309 ? -0.577 -5.097 -18.056 1.00 91.12 309 LEU A N 1
ATOM 2376 C CA . LEU A 1 309 ? -0.062 -6.327 -18.644 1.00 91.12 309 LEU A CA 1
ATOM 2377 C C . LEU A 1 309 ? -0.580 -7.519 -17.830 1.00 91.12 309 LEU A C 1
ATOM 2379 O O . LEU A 1 309 ? -0.137 -7.781 -16.712 1.00 91.12 309 LEU A O 1
ATOM 2383 N N . GLY A 1 310 ? -1.529 -8.256 -18.408 1.00 92.38 310 GLY A N 1
ATOM 2384 C CA . GLY A 1 310 ? -2.039 -9.496 -17.820 1.00 92.38 310 GLY A CA 1
ATOM 2385 C C . GLY A 1 310 ? -1.169 -10.726 -18.133 1.00 92.38 310 GLY A C 1
ATOM 2386 O O . GLY A 1 310 ? -0.237 -10.641 -18.939 1.00 92.38 310 GLY A O 1
ATOM 2387 N N . PRO A 1 311 ? -1.530 -11.916 -17.611 1.00 93.69 311 PRO A N 1
ATOM 2388 C CA . PRO A 1 311 ? -0.697 -13.123 -17.687 1.00 93.69 311 PRO A CA 1
ATOM 2389 C C . PRO A 1 311 ? -0.262 -13.527 -19.104 1.00 93.69 311 PRO A C 1
ATOM 2391 O O . PRO A 1 311 ? 0.867 -13.965 -19.315 1.00 93.69 311 PRO A O 1
ATOM 2394 N N . LYS A 1 312 ? -1.142 -13.354 -20.103 1.00 92.69 312 LYS A N 1
ATOM 2395 C CA . LYS A 1 312 ? -0.824 -13.659 -21.509 1.00 92.69 312 LYS A CA 1
ATOM 2396 C C . LYS A 1 312 ? 0.253 -12.727 -22.066 1.00 92.69 312 LYS A C 1
ATOM 2398 O O . LYS A 1 312 ? 1.179 -13.202 -22.711 1.00 92.69 312 LYS A O 1
ATOM 2403 N N . SER A 1 313 ? 0.144 -11.425 -21.804 1.00 93.69 313 SER A N 1
ATOM 2404 C CA . SER A 1 313 ? 1.126 -10.431 -22.248 1.00 93.69 313 SER A CA 1
ATOM 2405 C C . SER A 1 313 ? 2.492 -10.698 -21.618 1.00 93.69 313 SER A C 1
ATOM 2407 O O . SER A 1 313 ? 3.497 -10.718 -22.321 1.00 93.69 313 SER A O 1
ATOM 2409 N N . LEU A 1 314 ? 2.520 -11.012 -20.318 1.00 95.44 314 LEU A N 1
ATOM 2410 C CA . LEU A 1 314 ? 3.752 -11.369 -19.609 1.00 95.44 314 LEU A CA 1
ATOM 2411 C C . LEU A 1 314 ? 4.410 -12.624 -20.199 1.00 95.44 314 LEU A C 1
ATOM 2413 O O . LEU A 1 314 ? 5.623 -12.653 -20.394 1.00 95.44 314 LEU A O 1
ATOM 2417 N N . GLN A 1 315 ? 3.626 -13.644 -20.565 1.00 95.50 315 GLN A N 1
ATOM 2418 C CA . GLN A 1 315 ? 4.155 -14.845 -21.218 1.00 95.50 315 GLN A CA 1
ATOM 2419 C C . GLN A 1 315 ? 4.792 -14.549 -22.585 1.00 95.50 315 GLN A C 1
ATOM 2421 O O . GLN A 1 315 ? 5.795 -15.173 -22.933 1.00 95.50 315 GLN A O 1
ATOM 2426 N N . TRP A 1 316 ? 4.237 -13.610 -23.355 1.00 94.50 316 TRP A N 1
ATOM 2427 C CA . TRP A 1 316 ? 4.831 -13.191 -24.627 1.00 94.50 316 TRP A CA 1
ATOM 2428 C C . TRP A 1 316 ? 6.157 -12.469 -24.430 1.00 94.50 316 TRP A C 1
ATOM 2430 O O . TRP A 1 316 ? 7.126 -12.806 -25.105 1.00 94.50 316 TRP A O 1
ATOM 2440 N N . ILE A 1 317 ? 6.222 -11.561 -23.454 1.00 95.19 317 ILE A N 1
ATOM 2441 C CA . ILE A 1 317 ? 7.454 -10.849 -23.094 1.00 95.19 317 ILE A CA 1
ATOM 2442 C C . ILE A 1 317 ? 8.554 -11.835 -22.685 1.00 95.19 317 ILE A C 1
ATOM 2444 O O . ILE A 1 317 ? 9.670 -11.746 -23.185 1.00 95.19 317 ILE A O 1
ATOM 2448 N N . ARG A 1 318 ? 8.231 -12.844 -21.868 1.00 96.12 318 ARG A N 1
ATOM 2449 C CA . ARG A 1 318 ? 9.190 -13.881 -21.436 1.00 96.12 318 ARG A CA 1
ATOM 2450 C C . ARG A 1 318 ? 9.748 -14.737 -22.575 1.00 96.12 318 ARG A C 1
ATOM 2452 O O . ARG A 1 318 ? 10.846 -15.267 -22.457 1.00 96.12 318 ARG A O 1
ATOM 2459 N N . ARG A 1 319 ? 8.976 -14.935 -23.647 1.00 95.81 319 ARG A N 1
ATOM 2460 C CA . ARG A 1 319 ? 9.371 -15.754 -24.808 1.00 95.81 319 ARG A CA 1
ATOM 2461 C C . ARG A 1 319 ? 10.086 -14.953 -25.889 1.00 95.81 319 ARG A C 1
ATOM 2463 O O . ARG A 1 319 ? 10.639 -15.556 -26.808 1.00 95.81 319 ARG A O 1
ATOM 2470 N N . ALA A 1 320 ? 10.021 -13.626 -25.827 1.00 93.81 320 ALA A N 1
ATOM 2471 C CA . ALA A 1 320 ? 10.654 -12.777 -26.814 1.00 93.81 320 ALA A CA 1
ATOM 2472 C C . ALA A 1 320 ? 12.183 -12.933 -26.737 1.00 93.81 320 ALA A C 1
ATOM 2474 O O . ALA A 1 320 ? 12.738 -13.022 -25.639 1.00 93.81 320 ALA A O 1
ATOM 2475 N N . PRO A 1 321 ? 12.886 -12.972 -27.883 1.00 90.62 321 PRO A N 1
ATOM 2476 C CA . PRO A 1 321 ? 14.340 -12.943 -27.873 1.00 90.62 321 PRO A CA 1
ATOM 2477 C C . PRO A 1 321 ? 14.825 -11.644 -27.207 1.00 90.62 321 PRO A C 1
ATOM 2479 O O . PRO A 1 321 ? 14.165 -10.610 -27.354 1.00 90.62 321 PRO A O 1
ATOM 2482 N N . PRO A 1 322 ? 15.975 -11.664 -26.509 1.00 85.12 322 PRO A N 1
ATOM 2483 C CA . PRO A 1 322 ? 16.549 -10.461 -25.926 1.00 85.12 322 PRO A CA 1
ATOM 2484 C C . PRO A 1 322 ? 16.713 -9.389 -27.005 1.00 85.12 322 PRO A C 1
ATOM 2486 O O . PRO A 1 322 ? 17.452 -9.572 -27.974 1.00 85.12 322 PRO A O 1
ATOM 2489 N N . ILE A 1 323 ? 16.007 -8.271 -26.855 1.00 83.56 323 ILE A N 1
ATOM 2490 C CA . ILE A 1 323 ? 16.216 -7.108 -27.711 1.00 83.56 323 ILE A CA 1
ATOM 2491 C C . ILE A 1 323 ? 17.542 -6.504 -27.264 1.00 83.56 323 ILE A C 1
ATOM 2493 O O . ILE A 1 323 ? 17.699 -6.174 -26.088 1.00 83.56 323 ILE A O 1
ATOM 2497 N N . ALA A 1 324 ? 18.507 -6.395 -28.178 1.00 77.69 324 ALA A N 1
ATOM 2498 C CA . ALA A 1 324 ? 19.774 -5.744 -27.878 1.00 77.69 324 ALA A CA 1
ATOM 2499 C C . ALA A 1 324 ? 19.487 -4.346 -27.304 1.00 77.69 324 ALA A C 1
ATOM 2501 O O . ALA A 1 324 ? 18.822 -3.532 -27.948 1.00 77.69 324 ALA A O 1
ATOM 2502 N N . LEU A 1 325 ? 19.940 -4.106 -26.071 1.00 66.88 325 LEU A N 1
ATOM 2503 C CA . LEU A 1 325 ? 19.855 -2.818 -25.389 1.00 66.88 325 LEU A CA 1
ATOM 2504 C C . LEU A 1 325 ? 20.677 -1.800 -26.181 1.00 66.88 325 LEU A C 1
ATOM 2506 O O . LEU A 1 325 ? 21.880 -1.647 -25.974 1.00 66.88 325 LEU A O 1
ATOM 2510 N N . ASP A 1 326 ? 20.040 -1.130 -27.133 1.00 63.91 326 ASP A N 1
ATOM 2511 C CA . ASP A 1 326 ? 20.665 -0.039 -27.861 1.00 63.91 326 ASP A CA 1
ATOM 2512 C C . ASP A 1 326 ? 20.688 1.182 -26.927 1.00 63.91 326 ASP A C 1
ATOM 2514 O O . ASP A 1 326 ? 19.722 1.942 -26.824 1.00 63.91 326 ASP A O 1
ATOM 2518 N N . ASN A 1 327 ? 21.783 1.332 -26.173 1.00 58.72 327 ASN A N 1
ATOM 2519 C CA . ASN A 1 327 ? 21.991 2.354 -25.132 1.00 58.72 327 ASN A CA 1
ATOM 2520 C C . ASN A 1 327 ? 21.943 3.813 -25.650 1.00 58.72 327 ASN A C 1
ATOM 2522 O O . ASN A 1 327 ? 22.250 4.756 -24.923 1.00 58.72 327 ASN A O 1
ATOM 2526 N N . THR A 1 328 ? 21.569 4.041 -26.908 1.00 57.34 328 THR A N 1
ATOM 2527 C CA . THR A 1 328 ? 21.703 5.320 -27.610 1.00 57.34 328 THR A CA 1
ATOM 2528 C C . THR A 1 328 ? 20.500 6.269 -27.468 1.00 57.34 328 THR A C 1
ATOM 2530 O O . THR A 1 328 ? 20.610 7.434 -27.853 1.00 57.34 328 THR A O 1
ATOM 2533 N N . LYS A 1 329 ? 19.359 5.851 -26.886 1.00 53.31 329 LYS A N 1
ATOM 2534 C CA . LYS A 1 329 ? 18.107 6.655 -26.893 1.00 53.31 329 LYS A CA 1
ATOM 2535 C C . LYS A 1 329 ? 17.726 7.415 -25.610 1.00 53.31 329 LYS A C 1
ATOM 2537 O O . LYS A 1 329 ? 16.785 8.207 -25.661 1.00 53.31 329 LYS A O 1
ATOM 2542 N N . SER A 1 330 ? 18.462 7.294 -24.502 1.00 50.56 330 SER A N 1
ATOM 2543 C CA . SER A 1 330 ? 18.077 7.908 -23.208 1.00 50.56 330 SER A CA 1
ATOM 2544 C C . SER A 1 330 ? 18.127 9.453 -23.144 1.00 50.56 330 SER A C 1
ATOM 2546 O O . SER A 1 330 ? 17.684 10.032 -22.159 1.00 50.56 330 SER A O 1
ATOM 2548 N N . ASN A 1 331 ? 18.625 10.161 -24.165 1.00 46.12 331 ASN A N 1
ATOM 2549 C CA . ASN A 1 331 ? 18.872 11.614 -24.083 1.00 46.12 331 ASN A CA 1
ATOM 2550 C C . ASN A 1 331 ? 17.767 12.531 -24.651 1.00 46.12 331 ASN A C 1
ATOM 2552 O O . ASN A 1 331 ? 17.945 13.751 -24.688 1.00 46.12 331 ASN A O 1
ATOM 2556 N N . ASN A 1 332 ? 16.626 12.000 -25.107 1.00 46.47 332 ASN A N 1
ATOM 2557 C CA . ASN A 1 332 ? 15.613 12.818 -25.796 1.00 46.47 332 ASN A CA 1
ATOM 2558 C C . ASN A 1 332 ? 14.499 13.406 -24.906 1.00 46.47 332 ASN A C 1
ATOM 2560 O O . ASN A 1 332 ? 13.795 14.307 -25.368 1.00 46.47 332 ASN A O 1
ATOM 2564 N N . SER A 1 333 ? 14.357 12.997 -23.641 1.00 50.16 333 SER A N 1
ATOM 2565 C CA . SER A 1 333 ? 13.353 13.558 -22.715 1.00 50.16 333 SER A CA 1
ATOM 2566 C C . SER A 1 333 ? 13.735 14.952 -22.186 1.00 50.16 333 SER A C 1
ATOM 2568 O O . SER A 1 333 ? 12.879 15.833 -22.100 1.00 50.16 333 SER A O 1
ATOM 2570 N N . SER A 1 334 ? 15.025 15.239 -21.979 1.00 45.97 334 SER A N 1
ATOM 2571 C CA . SER A 1 334 ? 15.488 16.546 -21.470 1.00 45.97 334 SER A CA 1
ATOM 2572 C C . SER A 1 334 ? 15.423 17.706 -22.480 1.00 45.97 334 SER A C 1
ATOM 2574 O O . SER A 1 334 ? 15.584 18.867 -22.104 1.00 45.97 334 SER A O 1
ATOM 2576 N N . ARG A 1 335 ? 15.152 17.453 -23.771 1.00 44.66 335 ARG A N 1
ATOM 2577 C CA . ARG A 1 335 ? 15.084 18.513 -24.804 1.00 44.66 335 ARG A CA 1
ATOM 2578 C C . ARG A 1 335 ? 13.698 19.135 -25.010 1.00 44.66 335 ARG A C 1
ATOM 2580 O O . ARG A 1 335 ? 13.598 20.118 -25.744 1.00 44.66 335 ARG A O 1
ATOM 2587 N N . ARG A 1 336 ? 12.634 18.628 -24.372 1.00 46.72 336 ARG A N 1
ATOM 2588 C CA . ARG A 1 336 ? 11.273 19.194 -24.518 1.00 46.72 336 ARG A CA 1
ATOM 2589 C C . ARG A 1 336 ? 10.890 20.255 -23.477 1.00 46.72 336 ARG A C 1
ATOM 2591 O O . ARG A 1 336 ? 9.963 21.010 -23.740 1.00 46.72 336 ARG A O 1
ATOM 2598 N N . SER A 1 337 ? 11.638 20.398 -22.380 1.00 46.59 337 SER A N 1
ATOM 2599 C CA . SER A 1 337 ? 11.364 21.397 -21.325 1.00 46.59 337 SER A CA 1
ATOM 2600 C C . SER A 1 337 ? 11.947 22.801 -21.609 1.00 46.59 337 SER A C 1
ATOM 2602 O O . SER A 1 337 ? 11.426 23.811 -21.148 1.00 46.59 337 SER A O 1
ATOM 2604 N N . THR A 1 338 ? 12.972 22.932 -22.458 1.00 43.12 338 THR A N 1
ATOM 2605 C CA . THR A 1 338 ? 13.724 24.198 -22.626 1.00 43.12 338 THR A CA 1
ATOM 2606 C C . THR A 1 338 ? 13.260 25.117 -23.766 1.00 43.12 338 THR A C 1
ATOM 2608 O O . THR A 1 338 ? 13.961 26.071 -24.108 1.00 43.12 338 THR A O 1
ATOM 2611 N N . ARG A 1 339 ? 12.081 24.899 -24.372 1.00 40.25 339 ARG A N 1
ATOM 2612 C CA . ARG A 1 339 ? 11.639 25.675 -25.556 1.00 40.25 339 ARG A CA 1
ATOM 2613 C C . ARG A 1 339 ? 10.578 26.764 -25.320 1.00 40.25 339 ARG A C 1
ATOM 2615 O O . ARG A 1 339 ? 10.123 27.335 -26.306 1.00 40.25 339 ARG A O 1
ATOM 2622 N N . SER A 1 340 ? 10.239 27.127 -24.074 1.00 46.97 340 SER A N 1
ATOM 2623 C CA . SER A 1 340 ? 9.241 28.187 -23.791 1.00 46.97 340 SER A CA 1
ATOM 2624 C C . SER A 1 340 ? 9.777 29.537 -23.269 1.00 46.97 340 SER A C 1
ATOM 2626 O O . SER A 1 340 ? 8.985 30.464 -23.148 1.00 46.97 340 SER A O 1
ATOM 2628 N N . SER A 1 341 ? 11.085 29.738 -23.033 1.00 48.09 341 SER A N 1
ATOM 2629 C CA . SER A 1 341 ? 11.587 30.981 -22.392 1.00 48.09 341 SER A CA 1
ATOM 2630 C C . SER A 1 341 ? 12.470 31.894 -23.265 1.00 48.09 341 SER A C 1
ATOM 2632 O O . SER A 1 341 ? 13.370 32.568 -22.758 1.00 48.09 341 SER A O 1
ATOM 2634 N N . ARG A 1 342 ? 12.262 31.949 -24.588 1.00 47.22 342 ARG A N 1
ATOM 2635 C CA . ARG A 1 342 ? 13.043 32.845 -25.469 1.00 47.22 342 ARG A CA 1
ATOM 2636 C C . ARG A 1 342 ? 12.169 33.640 -26.442 1.00 47.22 342 ARG A C 1
ATOM 2638 O O . ARG A 1 342 ? 12.208 33.428 -27.648 1.00 47.22 342 ARG A O 1
ATOM 2645 N N . ARG A 1 343 ? 11.409 34.602 -25.915 1.00 48.31 343 ARG A N 1
ATOM 2646 C CA . ARG A 1 343 ? 10.928 35.788 -26.651 1.00 48.31 343 ARG A CA 1
ATOM 2647 C C . ARG A 1 343 ? 10.615 36.905 -25.653 1.00 48.31 343 ARG A C 1
ATOM 2649 O O . ARG A 1 343 ? 9.724 36.741 -24.834 1.00 48.31 343 ARG A O 1
ATOM 2656 N N . GLY A 1 344 ? 11.345 38.019 -25.734 1.00 46.03 344 GLY A N 1
ATOM 2657 C CA . GLY A 1 344 ? 11.022 39.240 -24.984 1.00 46.03 344 GLY A CA 1
ATOM 2658 C C . GLY A 1 344 ? 12.223 40.035 -24.475 1.00 46.03 344 GLY A C 1
ATOM 2659 O O . GLY A 1 344 ? 12.297 40.327 -23.290 1.00 46.03 344 GLY A O 1
ATOM 2660 N N . GLY A 1 345 ? 13.174 40.373 -25.348 1.00 49.41 345 GLY A N 1
ATOM 2661 C CA . GLY A 1 345 ? 14.139 41.441 -25.080 1.00 49.41 345 GLY A CA 1
ATOM 2662 C C . GLY A 1 345 ? 13.685 42.734 -25.756 1.00 49.41 345 GLY A C 1
ATOM 2663 O O . GLY A 1 345 ? 13.310 42.695 -26.926 1.00 49.41 345 GLY A O 1
ATOM 2664 N N . GLY A 1 346 ? 13.767 43.865 -25.047 1.00 47.25 346 GLY A N 1
ATOM 2665 C CA . GLY A 1 346 ? 13.773 45.196 -25.664 1.00 47.25 346 GLY A CA 1
ATOM 2666 C C . GLY A 1 346 ? 13.020 46.276 -24.889 1.00 47.25 346 GLY A C 1
ATOM 2667 O O . GLY A 1 346 ? 11.841 46.492 -25.130 1.00 47.25 346 GLY A O 1
ATOM 2668 N N . GLY A 1 347 ? 13.722 47.014 -24.023 1.00 50.28 347 GLY A N 1
ATOM 2669 C CA . GLY A 1 347 ? 13.204 48.237 -23.401 1.00 50.28 347 GLY A CA 1
ATOM 2670 C C . GLY A 1 347 ? 14.275 48.992 -22.614 1.00 50.28 347 GLY A C 1
ATOM 2671 O O . GLY A 1 347 ? 14.451 48.767 -21.425 1.00 50.28 347 GLY A O 1
ATOM 2672 N N . ARG A 1 348 ? 15.033 49.851 -23.306 1.00 53.09 348 ARG A N 1
ATOM 2673 C CA . ARG A 1 348 ? 16.024 50.793 -22.751 1.00 53.09 348 ARG A CA 1
ATOM 2674 C C . ARG A 1 348 ? 15.341 52.048 -22.179 1.00 53.09 348 ARG A C 1
ATOM 2676 O O . ARG A 1 348 ? 14.391 52.529 -22.781 1.00 53.09 348 ARG A O 1
ATOM 2683 N N . GLY A 1 349 ? 15.966 52.671 -21.173 1.00 48.12 349 GLY A N 1
ATOM 2684 C CA . GLY A 1 349 ? 15.846 54.113 -20.862 1.00 48.12 349 GLY A CA 1
ATOM 2685 C C . GLY A 1 349 ? 15.840 54.392 -19.352 1.00 48.12 349 GLY A C 1
ATOM 2686 O O . GLY A 1 349 ? 14.870 54.065 -18.694 1.00 48.12 349 GLY A O 1
ATOM 2687 N N . ARG A 1 350 ? 16.975 54.751 -18.729 1.00 50.16 350 ARG A N 1
ATOM 2688 C CA . ARG A 1 350 ? 17.563 56.105 -18.532 1.00 50.16 350 ARG A CA 1
ATOM 2689 C C . ARG A 1 350 ? 16.891 56.954 -17.432 1.00 50.16 350 ARG A C 1
ATOM 2691 O O . ARG A 1 350 ? 15.718 57.270 -17.539 1.00 50.16 350 ARG A O 1
ATOM 2698 N N . GLY A 1 351 ? 17.725 57.454 -16.507 1.00 45.88 351 GLY A N 1
ATOM 2699 C CA . GLY A 1 351 ? 17.487 58.635 -15.651 1.00 45.88 351 GLY A CA 1
ATOM 2700 C C . GLY A 1 351 ? 17.633 58.321 -14.156 1.00 45.88 351 GLY A C 1
ATOM 2701 O O . GLY A 1 351 ? 16.759 57.686 -13.596 1.00 45.88 351 GLY A O 1
ATOM 2702 N N . SER A 1 352 ? 18.796 58.522 -13.521 1.00 53.31 352 SER A N 1
ATOM 2703 C CA . SER A 1 352 ? 19.312 59.788 -12.948 1.00 53.31 352 SER A CA 1
ATOM 2704 C C . SER A 1 352 ? 18.483 60.335 -11.778 1.00 53.31 352 SER A C 1
ATOM 2706 O O . SER A 1 352 ? 17.372 60.802 -11.994 1.00 53.31 352 SER A O 1
ATOM 2708 N N . GLY A 1 353 ? 19.081 60.424 -10.583 1.00 50.91 353 GLY A N 1
ATOM 2709 C CA . GLY A 1 353 ? 18.570 61.281 -9.506 1.00 50.91 353 GLY A CA 1
ATOM 2710 C C . GLY A 1 353 ? 19.267 61.084 -8.158 1.00 50.91 353 GLY A C 1
ATOM 2711 O O . GLY A 1 353 ? 19.186 60.014 -7.579 1.00 50.91 353 GLY A O 1
ATOM 2712 N N . ARG A 1 354 ? 19.965 62.124 -7.691 1.00 55.62 354 ARG A N 1
ATOM 2713 C CA . ARG A 1 354 ? 20.749 62.247 -6.444 1.00 55.62 354 ARG A CA 1
ATOM 2714 C C . ARG A 1 354 ? 19.891 62.591 -5.208 1.00 55.62 354 ARG A C 1
ATOM 2716 O O . ARG A 1 354 ? 18.844 63.207 -5.360 1.00 55.62 354 ARG A O 1
ATOM 2723 N N . GLY A 1 355 ? 20.472 62.369 -4.020 1.00 50.56 355 GLY A N 1
ATOM 2724 C CA . GLY A 1 355 ? 20.185 63.014 -2.713 1.00 50.56 355 GLY A CA 1
ATOM 2725 C C . GLY A 1 355 ? 20.489 62.021 -1.573 1.00 50.56 355 GLY A C 1
ATOM 2726 O O . GLY A 1 355 ? 19.865 60.972 -1.572 1.00 50.56 355 GLY A O 1
ATOM 2727 N N . HIS A 1 356 ? 21.517 62.107 -0.704 1.00 59.34 356 HIS A N 1
ATOM 2728 C CA . HIS A 1 356 ? 21.954 63.170 0.239 1.00 59.34 356 HIS A CA 1
ATOM 2729 C C . HIS A 1 356 ? 20.790 63.556 1.181 1.00 59.34 356 HIS A C 1
ATOM 2731 O O . HIS A 1 356 ? 19.717 63.829 0.664 1.00 59.34 356 HIS A O 1
ATOM 2737 N N . ILE A 1 357 ? 20.842 63.578 2.521 1.00 58.53 357 ILE A N 1
ATOM 2738 C CA . ILE A 1 357 ? 21.831 63.785 3.615 1.00 58.53 357 ILE A CA 1
ATOM 2739 C C . ILE A 1 357 ? 21.229 63.012 4.836 1.00 58.53 357 ILE A C 1
ATOM 2741 O O . ILE A 1 357 ? 20.027 62.751 4.818 1.00 58.53 357 ILE A O 1
ATOM 2745 N N . GLY A 1 358 ? 21.972 62.392 5.763 1.00 60.53 358 GLY A N 1
ATOM 2746 C CA . GLY A 1 358 ? 22.664 63.011 6.907 1.00 60.53 358 GLY A CA 1
ATOM 2747 C C . GLY A 1 358 ? 21.693 63.413 8.017 1.00 60.53 358 GLY A C 1
ATOM 2748 O O . GLY A 1 358 ? 20.733 64.149 7.705 1.00 60.53 358 GLY A O 1
#

InterPro domains:
  IPR032675 Leucine-rich repeat domain superfamily [G3DSA:3.80.10.10] (3-101)
  IPR032675 Leucine-rich repeat domain superfamily [G3DSA:3.80.10.10] (118-301)

Radius of gyration: 25.78 Å; chains: 1; bounding box: 59×80×62 Å

Sequence (358 aa):
MSSSVGHYIRHLDLGEMMWSDSMVGLLTQHVHGLKAFYIRNGECMTDLSFCSSLPRIATNLTTLHLEQCYITQNAISAIGQHCHPLKNLALINCKPSSPPPPAAIVLSPPFLMHARVEQFTLDASKTDAVHIAWMEASAAALLAGLPWLTHLTVFGHPGFSGVLNRLLLTATTATATASSRWPHLTHLTLGYDNSLDDAPLIAFVHAHPHLIDVRLCHLGDNITDATLDVMAVVLPDTLTHLVVTHTHGLTAPRLRHLIGACPLLAFVSIEACGLFWYDFPELFLAGCRRRVDDTIVDRCGPFLFMEQLGPKSLQWIRRAPPIALDNTKSNNSSRRSTRSSRRGGGGRGRGSGRGHIG